Protein AF-A0A839AA54-F1 (afdb_monomer_lite)

Sequence (316 aa):
MRFIVIGLCMLLLQNAAYAQSKFFSTSSRGGAEGAKQNAQITSLQSENDRMNACTAAGMIYAPTHAGANAQGCVANFTFTGNLGVDQQLTVGNGATVNNGLTVNSGGATVNGATTLNNGATVNNGLSVPSGNVDVTNRVTAGQLYVGSGNVGNIPTCTGDNKIQWNGTAWTCVNDALGATAATTETDPQVGTLINGKLCRSNGSQVICDATVPASSAYSNPPACPGSQKLYWNGSAWTCIADQGLTSESDPQVGTLQNGKWCTSNGSSVNCTSSPPSSAPACSNCNTLCACGGTPLDCYNCNCYRCSGGDDDFGDW

Structure (mmCIF, N/CA/C/O backbone):
data_AF-A0A839AA54-F1
#
_entry.id   AF-A0A839AA54-F1
#
loop_
_atom_site.group_PDB
_atom_site.id
_atom_site.type_symbol
_atom_site.label_atom_id
_atom_site.label_alt_id
_atom_site.label_comp_id
_atom_site.label_asym_id
_atom_site.label_entity_id
_atom_site.label_seq_id
_atom_site.pdbx_PDB_ins_code
_atom_site.Cartn_x
_atom_site.Cartn_y
_atom_site.Cartn_z
_atom_site.occupancy
_atom_site.B_iso_or_equiv
_atom_site.auth_seq_id
_atom_site.auth_comp_id
_atom_site.auth_asym_id
_atom_site.auth_atom_id
_atom_site.pdbx_PDB_model_num
ATOM 1 N N . MET A 1 1 ? -11.436 0.481 -67.468 1.00 49.91 1 MET A N 1
ATOM 2 C CA . MET A 1 1 ? -10.971 1.773 -66.903 1.00 49.91 1 MET A CA 1
ATOM 3 C C . MET A 1 1 ? -10.292 1.659 -65.531 1.00 49.91 1 MET A C 1
ATOM 5 O O . MET A 1 1 ? -9.307 2.350 -65.336 1.00 49.91 1 MET A O 1
ATOM 9 N N . ARG A 1 2 ? -10.710 0.773 -64.607 1.00 43.59 2 ARG A N 1
ATOM 10 C CA . ARG A 1 2 ? -10.065 0.627 -63.277 1.00 43.59 2 ARG A CA 1
ATOM 11 C C . ARG A 1 2 ? -8.614 0.100 -63.280 1.00 43.59 2 ARG A C 1
ATOM 13 O O . ARG A 1 2 ? -7.827 0.534 -62.453 1.00 43.59 2 ARG A O 1
ATOM 20 N N . PHE A 1 3 ? -8.226 -0.754 -64.230 1.00 44.38 3 PHE A N 1
ATOM 21 C CA . PHE A 1 3 ? -6.853 -1.290 -64.305 1.00 44.38 3 PHE A CA 1
ATOM 22 C C . PHE A 1 3 ? -5.807 -0.290 -64.830 1.00 44.38 3 PHE A C 1
ATOM 24 O O . PHE A 1 3 ? -4.649 -0.347 -64.432 1.00 44.38 3 PHE A O 1
ATOM 31 N N . ILE A 1 4 ? -6.212 0.670 -65.668 1.00 57.06 4 ILE A N 1
ATOM 32 C CA . ILE A 1 4 ? -5.298 1.675 -66.239 1.00 57.06 4 ILE A CA 1
ATOM 33 C C . ILE A 1 4 ? -4.903 2.716 -65.180 1.00 57.06 4 ILE A C 1
ATOM 35 O O . ILE A 1 4 ? -3.759 3.156 -65.140 1.00 57.06 4 ILE A O 1
ATOM 39 N N . VAL A 1 5 ? -5.819 3.053 -64.266 1.00 58.88 5 VAL A N 1
ATOM 40 C CA . VAL A 1 5 ? -5.563 4.023 -63.189 1.00 58.88 5 VAL A CA 1
ATOM 41 C C . VAL A 1 5 ? -4.578 3.469 -62.151 1.00 58.88 5 VAL A C 1
ATOM 43 O O . VAL A 1 5 ? -3.716 4.206 -61.683 1.00 58.88 5 VAL A O 1
ATOM 46 N N . ILE A 1 6 ? -4.632 2.168 -61.842 1.00 58.69 6 ILE A N 1
ATOM 47 C CA . ILE A 1 6 ? -3.695 1.530 -60.898 1.00 58.69 6 ILE A CA 1
ATOM 48 C C . ILE A 1 6 ? -2.290 1.413 -61.511 1.00 58.69 6 ILE A C 1
ATOM 50 O O . ILE A 1 6 ? -1.307 1.719 -60.839 1.00 58.69 6 ILE A O 1
ATOM 54 N N . GLY A 1 7 ? -2.187 1.055 -62.797 1.00 60.81 7 GLY A N 1
ATOM 55 C CA . GLY A 1 7 ? -0.901 0.981 -63.498 1.00 60.81 7 GLY A CA 1
ATOM 56 C C . GLY A 1 7 ? -0.203 2.340 -63.619 1.00 60.81 7 GLY A C 1
ATOM 57 O O . GLY A 1 7 ? 0.994 2.441 -63.356 1.00 60.81 7 GLY A O 1
ATOM 58 N N . LEU A 1 8 ? -0.952 3.403 -63.933 1.00 59.62 8 LEU A N 1
ATOM 59 C CA . LEU A 1 8 ? -0.404 4.761 -64.016 1.00 59.62 8 LEU A CA 1
ATOM 60 C C . LEU A 1 8 ? -0.010 5.306 -62.631 1.00 59.62 8 LEU A C 1
ATOM 62 O O . LEU A 1 8 ? 0.994 6.002 -62.506 1.00 59.62 8 LEU A O 1
ATOM 66 N N . CYS A 1 9 ? -0.748 4.940 -61.579 1.00 48.69 9 CYS A N 1
ATOM 67 C CA . CYS A 1 9 ? -0.422 5.328 -60.207 1.00 48.69 9 CYS A CA 1
ATOM 68 C C . CYS A 1 9 ? 0.857 4.632 -59.700 1.00 48.69 9 CYS A C 1
ATOM 70 O O . CYS A 1 9 ? 1.716 5.292 -59.117 1.00 48.69 9 CYS A O 1
ATOM 72 N N . MET A 1 10 ? 1.057 3.341 -60.007 1.00 54.47 10 MET A N 1
ATOM 73 C CA . MET A 1 10 ? 2.315 2.644 -59.695 1.00 54.47 10 MET A CA 1
ATOM 74 C C . MET A 1 10 ? 3.511 3.199 -60.487 1.00 54.47 10 MET A C 1
ATOM 76 O O . MET A 1 10 ? 4.597 3.328 -59.923 1.00 54.47 10 MET A O 1
ATOM 80 N N . LEU A 1 11 ? 3.319 3.597 -61.752 1.00 53.09 11 LEU A N 1
ATOM 81 C CA . LEU A 1 11 ? 4.382 4.214 -62.557 1.00 53.09 11 LEU A CA 1
ATOM 82 C C . LEU A 1 11 ? 4.802 5.591 -62.014 1.00 53.09 11 LEU A C 1
ATOM 84 O O . LEU A 1 11 ? 5.982 5.940 -62.032 1.00 53.09 11 LEU A O 1
ATOM 88 N N . LEU A 1 12 ? 3.851 6.384 -61.515 1.00 52.78 12 LEU A N 1
ATOM 89 C CA . LEU A 1 12 ? 4.135 7.706 -60.948 1.00 52.78 12 LEU A CA 1
ATOM 90 C C . LEU A 1 12 ? 4.816 7.611 -59.571 1.00 52.78 12 LEU A C 1
ATOM 92 O O . LEU A 1 12 ? 5.691 8.422 -59.269 1.00 52.78 12 LEU A O 1
ATOM 96 N N . LEU A 1 13 ? 4.495 6.589 -58.772 1.00 51.47 13 LEU A N 1
ATOM 97 C CA . LEU A 1 13 ? 5.125 6.353 -57.466 1.00 51.47 13 LEU A CA 1
ATOM 98 C C . LEU A 1 13 ? 6.564 5.816 -57.585 1.00 51.47 13 LEU A C 1
ATOM 100 O O . LEU A 1 13 ? 7.434 6.226 -56.816 1.00 51.47 13 LEU A O 1
ATOM 104 N N . GLN A 1 14 ? 6.855 4.970 -58.581 1.00 50.50 14 GLN A N 1
ATOM 105 C CA . GLN A 1 14 ? 8.222 4.481 -58.832 1.00 50.50 14 GLN A CA 1
ATOM 106 C C . GLN A 1 14 ? 9.168 5.600 -59.299 1.00 50.50 14 GLN A C 1
ATOM 108 O O . GLN A 1 14 ? 10.332 5.634 -58.900 1.00 50.50 14 GLN A O 1
ATOM 113 N N . ASN A 1 15 ? 8.662 6.560 -60.080 1.00 50.41 15 ASN A N 1
ATOM 114 C CA . ASN A 1 15 ? 9.449 7.709 -60.531 1.00 50.41 15 ASN A CA 1
ATOM 115 C C . ASN A 1 15 ? 9.770 8.697 -59.399 1.00 50.41 15 ASN A C 1
ATOM 117 O O . ASN A 1 15 ? 10.846 9.288 -59.405 1.00 50.41 15 ASN A O 1
ATOM 121 N N . ALA A 1 16 ? 8.896 8.848 -58.399 1.00 49.25 16 ALA A N 1
ATOM 122 C CA . ALA A 1 16 ? 9.177 9.691 -57.236 1.00 49.25 16 ALA A CA 1
ATOM 123 C C . ALA A 1 16 ? 10.270 9.087 -56.330 1.00 49.25 16 ALA A C 1
ATOM 125 O O . ALA A 1 16 ? 11.158 9.812 -55.882 1.00 49.25 16 ALA A O 1
ATOM 126 N N . ALA A 1 17 ? 10.268 7.763 -56.129 1.00 46.78 17 ALA A N 1
ATOM 127 C CA . ALA A 1 17 ? 11.319 7.069 -55.378 1.00 46.78 17 ALA A CA 1
ATOM 128 C C . ALA A 1 17 ? 12.681 7.100 -56.106 1.00 46.78 17 ALA A C 1
ATOM 130 O O . ALA A 1 17 ? 13.719 7.293 -55.475 1.00 46.78 17 ALA A O 1
ATOM 131 N N . TYR A 1 18 ? 12.689 6.990 -57.442 1.00 50.78 18 TYR A N 1
ATOM 132 C CA . TYR A 1 18 ? 13.913 7.084 -58.251 1.00 50.78 18 TYR A CA 1
ATOM 133 C C . TYR A 1 18 ? 14.415 8.532 -58.435 1.00 50.78 18 TYR A C 1
ATOM 135 O O . TYR A 1 18 ? 15.601 8.755 -58.666 1.00 50.78 18 TYR A O 1
ATOM 143 N N . ALA A 1 19 ? 13.539 9.536 -58.315 1.00 46.66 19 ALA A N 1
ATOM 144 C CA . ALA A 1 19 ? 13.919 10.950 -58.375 1.00 46.66 19 ALA A CA 1
ATOM 145 C C . ALA A 1 19 ? 14.555 11.453 -57.067 1.00 46.66 19 ALA A C 1
ATOM 147 O O . ALA A 1 19 ? 15.439 12.309 -57.113 1.00 46.66 19 ALA A O 1
ATOM 148 N N . GLN A 1 20 ? 14.175 10.902 -55.908 1.00 47.91 20 GLN A N 1
ATOM 149 C CA . GLN A 1 20 ? 14.793 11.269 -54.627 1.00 47.91 20 GLN A CA 1
ATOM 150 C C . GLN A 1 20 ? 16.247 10.787 -54.500 1.00 47.91 20 GLN A C 1
ATOM 152 O O . GLN A 1 20 ? 17.050 11.468 -53.865 1.00 47.91 20 GLN A O 1
ATOM 157 N N . SER A 1 21 ? 16.634 9.695 -55.172 1.00 48.81 21 SER A N 1
ATOM 158 C CA . SER A 1 21 ? 18.041 9.259 -55.201 1.00 48.81 21 SER A CA 1
ATOM 159 C C . SER A 1 21 ? 18.940 10.200 -56.015 1.00 48.81 21 SER A C 1
ATOM 161 O O . SER A 1 21 ? 20.131 10.315 -55.731 1.00 48.81 21 SER A O 1
ATOM 163 N N . LYS A 1 22 ? 18.375 10.929 -56.990 1.00 47.94 22 LYS A N 1
ATOM 164 C CA . LYS A 1 22 ? 19.114 11.888 -57.829 1.00 47.94 22 LYS A CA 1
ATOM 165 C C . LYS A 1 22 ? 19.139 13.314 -57.289 1.00 47.94 22 LYS A C 1
ATOM 167 O O . LYS A 1 22 ? 19.975 14.096 -57.725 1.00 47.94 22 LYS A O 1
ATOM 172 N N . PHE A 1 23 ? 18.292 13.674 -56.326 1.00 48.06 23 PHE A N 1
ATOM 173 C CA . PHE A 1 23 ? 18.328 15.026 -55.753 1.00 48.06 23 PHE A CA 1
ATOM 174 C C . PHE A 1 23 ? 19.558 15.269 -54.855 1.00 48.06 23 PHE A C 1
ATOM 176 O O . PHE A 1 23 ? 19.913 16.414 -54.592 1.00 48.06 23 PHE A O 1
ATOM 183 N N . PHE A 1 24 ? 20.257 14.202 -54.447 1.00 50.66 24 PHE A N 1
ATOM 184 C CA . PHE A 1 24 ? 21.543 14.279 -53.746 1.00 50.66 24 PHE A CA 1
ATOM 185 C C . PHE A 1 24 ? 22.767 14.245 -54.666 1.00 50.66 24 PHE A C 1
ATOM 187 O O . PHE A 1 24 ? 23.883 14.400 -54.173 1.00 50.66 24 PHE A O 1
ATOM 194 N N . SER A 1 25 ? 22.613 14.097 -55.989 1.00 52.06 25 SER A N 1
ATOM 195 C CA . SER A 1 25 ? 23.747 14.337 -56.883 1.00 52.06 25 SER A CA 1
ATOM 196 C C . SER A 1 25 ? 23.940 15.846 -56.994 1.00 52.06 25 SER A C 1
ATOM 198 O O . SER A 1 25 ? 23.301 16.510 -57.814 1.00 52.06 25 SER A O 1
ATOM 200 N N . THR A 1 26 ? 24.799 16.407 -56.142 1.00 53.66 26 THR A N 1
ATOM 201 C CA . THR A 1 26 ? 25.331 17.749 -56.366 1.00 53.66 26 THR A CA 1
ATOM 202 C C . THR A 1 26 ? 25.880 17.796 -57.791 1.00 53.66 26 THR A C 1
ATOM 204 O O . THR A 1 26 ? 26.486 16.835 -58.271 1.00 53.66 26 THR A O 1
ATOM 207 N N . SER A 1 27 ? 25.624 18.887 -58.511 1.00 53.81 27 SER A N 1
ATOM 208 C CA . SER A 1 27 ? 26.151 19.098 -59.858 1.00 53.81 27 SER A CA 1
ATOM 209 C C . SER A 1 27 ? 27.673 19.192 -59.787 1.00 53.81 27 SER A C 1
ATOM 211 O O . SER A 1 27 ? 28.246 20.278 -59.679 1.00 53.81 27 SER A O 1
ATOM 213 N N . SER A 1 28 ? 28.341 18.043 -59.792 1.00 49.75 28 SER A N 1
ATOM 214 C CA . SER A 1 28 ? 29.781 17.997 -59.856 1.00 49.75 28 SER A CA 1
ATOM 215 C C . SER A 1 28 ? 30.204 18.423 -61.252 1.00 49.75 28 SER A C 1
ATOM 217 O O . SER A 1 28 ? 29.887 17.777 -62.252 1.00 49.75 28 SER A O 1
ATOM 219 N N . ARG A 1 29 ? 30.961 19.515 -61.317 1.00 55.25 29 ARG A N 1
ATOM 220 C CA . ARG A 1 29 ? 31.781 19.861 -62.475 1.00 55.25 29 ARG A CA 1
ATOM 221 C C . ARG A 1 29 ? 32.897 18.818 -62.629 1.00 55.25 29 ARG A C 1
ATOM 223 O O . ARG A 1 29 ? 34.027 19.099 -62.260 1.00 55.25 29 ARG A O 1
ATOM 230 N N . GLY A 1 30 ? 32.554 17.620 -63.109 1.00 57.06 30 GLY A N 1
ATOM 231 C CA . GLY A 1 30 ? 33.395 16.650 -63.831 1.00 57.06 30 GLY A CA 1
ATOM 232 C C . GLY A 1 30 ? 34.844 16.399 -63.382 1.00 57.06 30 GLY A C 1
ATOM 233 O O . GLY A 1 30 ? 35.649 16.002 -64.216 1.00 57.06 30 GLY A O 1
ATOM 234 N N . GLY A 1 31 ? 35.201 16.646 -62.122 1.00 68.31 31 GLY A N 1
ATOM 235 C CA . GLY A 1 31 ? 36.564 16.512 -61.598 1.00 68.31 31 GLY A CA 1
ATOM 236 C C . GLY A 1 31 ? 36.695 15.389 -60.571 1.00 68.31 31 GLY A C 1
ATOM 237 O O . GLY A 1 31 ? 35.694 14.869 -60.072 1.00 68.31 31 GLY A O 1
ATOM 238 N N . ALA A 1 32 ? 37.934 15.040 -60.209 1.00 69.69 32 ALA A N 1
ATOM 239 C CA . ALA A 1 32 ? 38.237 14.043 -59.176 1.00 69.69 32 ALA A CA 1
ATOM 240 C C . ALA A 1 32 ? 37.525 14.341 -57.839 1.00 69.69 32 ALA A C 1
ATOM 242 O O . ALA A 1 32 ? 37.062 13.429 -57.156 1.00 69.69 32 ALA A O 1
ATOM 243 N N . GLU A 1 33 ? 37.354 15.618 -57.500 1.00 71.62 33 GLU A N 1
ATOM 244 C CA . GLU A 1 33 ? 36.602 16.094 -56.332 1.00 71.62 33 GLU A CA 1
ATOM 245 C C . GLU A 1 33 ? 35.113 15.717 -56.378 1.00 71.62 33 GLU A C 1
ATOM 247 O O . GLU A 1 33 ? 34.523 15.406 -55.348 1.00 71.62 33 GLU A O 1
ATOM 252 N N . GLY A 1 34 ? 34.522 15.656 -57.570 1.00 73.69 34 GLY A N 1
ATOM 253 C CA . GLY A 1 34 ? 33.162 15.176 -57.790 1.00 73.69 34 GLY A CA 1
ATOM 254 C C . GLY A 1 34 ? 32.944 13.714 -57.479 1.00 73.69 34 GLY A C 1
ATOM 255 O O . GLY A 1 34 ? 31.994 13.342 -56.794 1.00 73.69 34 GLY A O 1
ATOM 256 N N . ALA A 1 35 ? 33.855 12.885 -57.983 1.00 75.94 35 ALA A N 1
ATOM 257 C CA . ALA A 1 35 ? 33.845 11.454 -57.728 1.00 75.94 35 ALA A CA 1
ATOM 258 C C . ALA A 1 35 ? 34.036 11.164 -56.231 1.00 75.94 35 ALA A C 1
ATOM 260 O O . ALA A 1 35 ? 33.330 10.321 -55.680 1.00 75.94 35 ALA A O 1
ATOM 261 N N . LYS A 1 36 ? 34.923 11.912 -55.556 1.00 81.81 36 LYS A N 1
ATOM 262 C CA . LYS A 1 36 ? 35.113 11.823 -54.098 1.00 81.81 36 LYS A CA 1
ATOM 263 C C . LYS A 1 36 ? 33.841 12.194 -53.331 1.00 81.81 36 LYS A C 1
ATOM 265 O O . LYS A 1 36 ? 33.441 11.448 -52.443 1.00 81.81 36 LYS A O 1
ATOM 270 N N . GLN A 1 37 ? 33.182 13.297 -53.695 1.00 84.31 37 GLN A N 1
ATOM 271 C CA . GLN A 1 37 ? 31.923 13.711 -53.063 1.00 84.31 37 GLN A CA 1
ATOM 272 C C . GLN A 1 37 ? 30.816 12.671 -53.260 1.00 84.31 37 GLN A C 1
ATOM 274 O O . GLN A 1 37 ? 30.148 12.286 -52.303 1.00 84.31 37 GLN A O 1
ATOM 279 N N . ASN A 1 38 ? 30.648 12.161 -54.480 1.00 82.69 38 ASN A N 1
ATOM 280 C CA . ASN A 1 38 ? 29.610 11.176 -54.767 1.00 82.69 38 ASN A CA 1
ATOM 281 C C . ASN A 1 38 ? 29.868 9.833 -54.055 1.00 82.69 38 ASN A C 1
ATOM 283 O O . ASN A 1 38 ? 28.931 9.192 -53.576 1.00 82.69 38 ASN A O 1
ATOM 287 N N . ALA A 1 39 ? 31.136 9.429 -53.920 1.00 84.62 39 ALA A N 1
ATOM 288 C CA . ALA A 1 39 ? 31.525 8.253 -53.141 1.00 84.62 39 ALA A CA 1
ATOM 289 C C . ALA A 1 39 ? 31.201 8.419 -51.645 1.00 84.62 39 ALA A C 1
ATOM 291 O O . ALA A 1 39 ? 30.666 7.498 -51.029 1.00 84.62 39 ALA A O 1
ATOM 292 N N . GLN A 1 40 ? 31.453 9.603 -51.072 1.00 90.19 40 GLN A N 1
ATOM 293 C CA . GLN A 1 40 ? 31.096 9.906 -49.681 1.00 90.19 40 GLN A CA 1
ATOM 294 C C . GLN A 1 40 ? 29.580 9.860 -49.452 1.00 90.19 40 GLN A C 1
ATOM 296 O O . GLN A 1 40 ? 29.130 9.243 -48.489 1.00 90.19 40 GLN A O 1
ATOM 301 N N . ILE A 1 41 ? 28.789 10.450 -50.352 1.00 89.50 41 ILE A N 1
ATOM 302 C CA . ILE A 1 41 ? 27.319 10.434 -50.265 1.00 89.50 41 ILE A CA 1
ATOM 303 C C . ILE A 1 41 ? 26.788 8.999 -50.323 1.00 89.50 41 ILE A C 1
ATOM 305 O O . ILE A 1 41 ? 25.966 8.616 -49.495 1.00 89.50 41 ILE A O 1
ATOM 309 N N . THR A 1 42 ? 27.304 8.191 -51.252 1.00 90.94 42 THR A N 1
ATOM 310 C CA . THR A 1 42 ? 26.904 6.782 -51.390 1.00 90.94 42 THR A CA 1
ATOM 311 C C . THR A 1 42 ? 27.224 5.990 -50.117 1.00 90.94 42 THR A C 1
ATOM 313 O O . THR A 1 42 ? 26.403 5.200 -49.654 1.00 90.94 42 THR A O 1
ATOM 316 N N . SER A 1 43 ? 28.386 6.241 -49.504 1.00 91.38 43 SER A N 1
ATOM 317 C CA . SER A 1 43 ? 28.764 5.614 -48.234 1.00 91.38 43 SER A CA 1
ATOM 318 C C . SER A 1 43 ? 27.789 5.979 -47.113 1.00 91.38 43 SER A C 1
ATOM 320 O O . SER A 1 43 ? 27.307 5.090 -46.416 1.00 91.38 43 SER A O 1
ATOM 322 N N . LEU A 1 44 ? 27.452 7.263 -46.964 1.00 91.38 44 LEU A N 1
ATOM 323 C CA . LEU A 1 44 ? 26.526 7.734 -45.928 1.00 91.38 44 LEU A CA 1
ATOM 324 C C . LEU A 1 44 ? 25.109 7.182 -46.118 1.00 91.38 44 LEU A C 1
ATOM 326 O O . LEU A 1 44 ? 24.457 6.818 -45.143 1.00 91.38 44 LEU A O 1
ATOM 330 N N . GLN A 1 45 ? 24.643 7.080 -47.364 1.00 93.44 45 GLN A N 1
ATOM 331 C CA . GLN A 1 45 ? 23.352 6.461 -47.674 1.00 93.44 45 GLN A CA 1
ATOM 332 C C . GLN A 1 45 ? 23.340 4.986 -47.267 1.00 93.44 45 GLN A C 1
ATOM 334 O O . GLN A 1 45 ? 22.427 4.557 -46.567 1.00 93.44 45 GLN A O 1
ATOM 339 N N . SER A 1 46 ? 24.396 4.239 -47.605 1.00 89.75 46 SER A N 1
ATOM 340 C CA . SER A 1 46 ? 24.503 2.831 -47.211 1.00 89.75 46 SER A CA 1
ATOM 341 C C . SER A 1 46 ? 24.577 2.636 -45.689 1.00 89.75 46 SER A C 1
ATOM 343 O O . SER A 1 46 ? 24.006 1.683 -45.161 1.00 89.75 46 SER A O 1
ATOM 345 N N . GLU A 1 47 ? 25.225 3.554 -44.966 1.00 91.44 47 GLU A N 1
ATOM 346 C CA . GLU A 1 47 ? 25.279 3.557 -43.499 1.00 91.44 47 GLU A CA 1
ATOM 347 C C . GLU A 1 47 ? 23.877 3.770 -42.903 1.00 91.44 47 GLU A C 1
ATOM 349 O O . GLU A 1 47 ? 23.448 3.041 -42.007 1.00 91.44 47 GLU A O 1
ATOM 354 N N . ASN A 1 48 ? 23.127 4.728 -43.452 1.00 92.38 48 ASN A N 1
ATOM 355 C CA . ASN A 1 48 ? 21.764 5.027 -43.026 1.00 92.38 48 ASN A CA 1
ATOM 356 C C . ASN A 1 48 ? 20.802 3.860 -43.306 1.00 92.38 48 ASN A C 1
ATOM 358 O O . ASN A 1 48 ? 19.952 3.540 -42.477 1.00 92.38 48 ASN A O 1
ATOM 362 N N . ASP A 1 49 ? 20.964 3.176 -44.438 1.00 93.44 49 ASP A N 1
ATOM 363 C CA . ASP A 1 49 ? 20.174 1.985 -44.761 1.00 93.44 49 ASP A CA 1
ATOM 364 C C . ASP A 1 49 ? 20.442 0.844 -43.769 1.00 93.44 49 ASP A C 1
ATOM 366 O O . ASP A 1 49 ? 19.509 0.163 -43.336 1.00 93.44 49 ASP A O 1
ATOM 370 N N . ARG A 1 50 ? 21.698 0.672 -43.332 1.00 92.94 50 ARG A N 1
ATOM 371 C CA . ARG A 1 50 ? 22.054 -0.298 -42.282 1.00 92.94 50 ARG A CA 1
ATOM 372 C C . ARG A 1 50 ? 21.451 0.074 -40.931 1.00 92.94 50 ARG A C 1
ATOM 374 O O . ARG A 1 50 ? 20.917 -0.805 -40.256 1.00 92.94 50 ARG A O 1
ATOM 381 N N . MET A 1 51 ? 21.477 1.354 -40.559 1.00 94.88 51 MET A N 1
ATOM 382 C CA . MET A 1 51 ? 20.805 1.843 -39.350 1.00 94.88 51 MET A CA 1
ATOM 383 C C . MET A 1 51 ? 19.308 1.522 -39.373 1.00 94.88 51 MET A C 1
ATOM 385 O O . MET A 1 51 ? 18.793 0.914 -38.433 1.00 94.88 51 MET A O 1
ATOM 389 N N . ASN A 1 52 ? 18.631 1.856 -40.473 1.00 95.12 52 ASN A N 1
ATOM 390 C CA . ASN A 1 52 ? 17.203 1.594 -40.647 1.00 95.12 52 ASN A CA 1
ATOM 391 C C . ASN A 1 52 ? 16.888 0.094 -40.600 1.00 95.12 52 ASN A C 1
ATOM 393 O O . ASN A 1 52 ? 15.884 -0.302 -40.007 1.00 95.12 52 ASN A O 1
ATOM 397 N N . ALA A 1 53 ? 17.757 -0.747 -41.169 1.00 94.00 53 ALA A N 1
ATOM 398 C CA . ALA A 1 53 ? 17.614 -2.198 -41.106 1.00 94.00 53 ALA A CA 1
ATOM 399 C C . ALA A 1 53 ? 17.717 -2.733 -39.667 1.00 94.00 53 ALA A C 1
ATOM 401 O O . ALA A 1 53 ? 16.910 -3.580 -39.280 1.00 94.00 53 ALA A O 1
ATOM 402 N N . CYS A 1 54 ? 18.650 -2.222 -38.851 1.00 94.94 54 CYS A N 1
ATOM 403 C CA . CYS A 1 54 ? 18.726 -2.599 -37.437 1.00 94.94 54 CYS A CA 1
ATOM 404 C C . CYS A 1 54 ? 17.463 -2.172 -36.678 1.00 94.94 54 CYS A C 1
ATOM 406 O O . CYS A 1 54 ? 16.885 -2.986 -35.960 1.00 94.94 54 CYS A O 1
ATOM 408 N N . THR A 1 55 ? 16.991 -0.937 -36.873 1.00 94.00 55 THR A N 1
ATOM 409 C CA . THR A 1 55 ? 15.770 -0.439 -36.220 1.00 94.00 55 THR A CA 1
ATOM 410 C C . THR A 1 55 ? 14.537 -1.250 -36.619 1.00 94.00 55 THR A C 1
ATOM 412 O O . THR A 1 55 ? 13.744 -1.612 -35.752 1.00 94.00 55 THR A O 1
ATOM 415 N N . ALA A 1 56 ? 14.396 -1.604 -37.900 1.00 94.44 56 ALA A N 1
ATOM 416 C CA . ALA A 1 56 ? 13.303 -2.449 -38.384 1.00 94.44 56 ALA A CA 1
ATOM 417 C C . ALA A 1 56 ? 13.323 -3.861 -37.768 1.00 94.44 56 ALA A C 1
ATOM 419 O O . ALA A 1 56 ? 12.271 -4.473 -37.595 1.00 94.44 56 ALA A O 1
ATOM 420 N N . ALA A 1 57 ? 14.506 -4.359 -37.399 1.00 92.56 57 ALA A N 1
ATOM 421 C CA . ALA A 1 57 ? 14.683 -5.619 -36.681 1.00 92.56 57 ALA A CA 1
ATOM 422 C C . ALA A 1 57 ? 14.546 -5.488 -35.147 1.00 92.56 57 ALA A C 1
ATOM 424 O O . ALA A 1 57 ? 14.716 -6.480 -34.441 1.00 92.56 57 ALA A O 1
ATOM 425 N N . GLY A 1 58 ? 14.269 -4.290 -34.614 1.00 90.94 58 GLY A N 1
ATOM 426 C CA . GLY A 1 58 ? 14.215 -4.034 -33.169 1.00 90.94 58 GLY A CA 1
ATOM 427 C C . GLY A 1 58 ? 15.586 -4.053 -32.483 1.00 90.94 58 GLY A C 1
ATOM 428 O O . GLY A 1 58 ? 15.674 -4.293 -31.282 1.00 90.94 58 GLY A O 1
ATOM 429 N N . MET A 1 59 ? 16.658 -3.832 -33.244 1.00 93.69 59 MET A N 1
ATOM 430 C CA . MET A 1 59 ? 18.048 -3.859 -32.791 1.00 93.69 59 MET A CA 1
ATOM 431 C C . MET A 1 59 ? 18.672 -2.458 -32.800 1.00 93.69 59 MET A C 1
ATOM 433 O O . MET A 1 59 ? 18.176 -1.530 -33.442 1.00 93.69 59 MET A O 1
ATOM 437 N N . ILE A 1 60 ? 19.815 -2.316 -32.131 1.00 94.00 60 ILE A N 1
ATOM 438 C CA . ILE A 1 60 ? 20.592 -1.071 -32.087 1.00 94.00 60 ILE A CA 1
ATOM 439 C C . ILE A 1 60 ? 21.748 -1.173 -33.089 1.00 94.00 60 ILE A C 1
ATOM 441 O O . ILE A 1 60 ? 22.452 -2.183 -33.118 1.00 94.00 60 ILE A O 1
ATOM 445 N N . TYR A 1 61 ? 21.965 -0.140 -33.908 1.00 95.25 61 TYR A N 1
ATOM 446 C CA . TYR A 1 61 ? 23.136 -0.070 -34.788 1.00 95.25 61 TYR A CA 1
ATOM 447 C C . TYR A 1 61 ? 24.381 0.314 -33.981 1.00 95.25 61 TYR A C 1
ATOM 449 O O . TYR A 1 61 ? 24.468 1.420 -33.449 1.00 95.25 61 TYR A O 1
ATOM 457 N N . ALA A 1 62 ? 25.331 -0.611 -33.869 1.00 93.81 62 ALA A N 1
ATOM 458 C CA . ALA A 1 62 ? 26.577 -0.439 -33.129 1.00 93.81 62 ALA A CA 1
ATOM 459 C C . ALA A 1 62 ? 27.694 -1.255 -33.811 1.00 93.81 62 ALA A C 1
ATOM 461 O O . ALA A 1 62 ? 28.106 -2.295 -33.296 1.00 93.81 62 ALA A O 1
ATOM 462 N N . PRO A 1 63 ? 28.189 -0.816 -34.985 1.00 91.75 63 PRO A N 1
ATOM 463 C CA . PRO A 1 63 ? 29.026 -1.637 -35.867 1.00 91.75 63 PRO A CA 1
ATOM 464 C C . PRO A 1 63 ? 30.399 -1.992 -35.281 1.00 91.75 63 PRO A C 1
ATOM 466 O O . PRO A 1 63 ? 31.028 -2.945 -35.729 1.00 91.75 63 PRO A O 1
ATOM 469 N N . THR A 1 64 ? 30.867 -1.241 -34.284 1.00 92.44 64 THR A N 1
ATOM 470 C CA . THR A 1 64 ? 32.138 -1.477 -33.585 1.00 92.44 64 THR A CA 1
ATOM 471 C C . THR A 1 64 ? 31.975 -2.288 -32.300 1.00 92.44 64 THR A C 1
ATOM 473 O O . THR A 1 64 ? 32.965 -2.594 -31.635 1.00 92.44 64 THR A O 1
ATOM 476 N N . HIS A 1 65 ? 30.742 -2.631 -31.919 1.00 91.44 65 HIS A N 1
ATOM 477 C CA . HIS A 1 65 ? 30.483 -3.382 -30.701 1.00 91.44 65 HIS A CA 1
ATOM 478 C C . HIS A 1 65 ? 30.845 -4.859 -30.889 1.00 91.44 65 HIS A C 1
ATOM 480 O O . HIS A 1 65 ? 30.488 -5.473 -31.891 1.00 91.44 65 HIS A O 1
ATOM 486 N N . ALA A 1 66 ? 31.501 -5.461 -29.894 1.00 90.56 66 ALA A N 1
ATOM 487 C CA . ALA A 1 66 ? 31.988 -6.843 -29.977 1.00 90.56 66 ALA A CA 1
ATOM 488 C C . ALA A 1 66 ? 30.874 -7.881 -30.226 1.00 90.56 66 ALA A C 1
ATOM 490 O O . ALA A 1 66 ? 31.125 -8.939 -30.791 1.00 90.56 66 ALA A O 1
ATOM 491 N N . GLY A 1 67 ? 29.642 -7.576 -29.809 1.00 89.75 67 GLY A N 1
ATOM 492 C CA . GLY A 1 67 ? 28.460 -8.416 -30.033 1.00 89.75 67 GLY A CA 1
ATOM 493 C C . GLY A 1 67 ? 27.672 -8.112 -31.313 1.00 89.75 67 GLY A C 1
ATOM 494 O O . GLY A 1 67 ? 26.544 -8.585 -31.435 1.00 89.75 67 GLY A O 1
ATOM 495 N N . ALA A 1 68 ? 28.187 -7.272 -32.215 1.00 93.19 68 ALA A N 1
ATOM 496 C CA . ALA A 1 68 ? 27.477 -6.906 -33.435 1.00 93.19 68 ALA A CA 1
ATOM 497 C C . ALA A 1 68 ? 27.471 -8.057 -34.455 1.00 93.19 68 ALA A C 1
ATOM 499 O O . ALA A 1 68 ? 28.471 -8.750 -34.642 1.00 93.19 68 ALA A O 1
ATOM 500 N N . ASN A 1 69 ? 26.339 -8.261 -35.130 1.00 92.81 69 ASN A N 1
ATOM 501 C CA . ASN A 1 69 ? 26.244 -9.219 -36.234 1.00 92.81 69 ASN A CA 1
ATOM 502 C C . ASN A 1 69 ? 26.963 -8.705 -37.502 1.00 92.81 69 ASN A C 1
ATOM 504 O O . ASN A 1 69 ? 27.532 -7.614 -37.518 1.00 92.81 69 ASN A O 1
ATOM 508 N N . ALA A 1 70 ? 26.893 -9.465 -38.601 1.00 91.00 70 ALA A N 1
ATOM 509 C CA . ALA A 1 70 ? 27.514 -9.089 -39.877 1.00 91.00 70 ALA A CA 1
ATOM 510 C C . ALA A 1 70 ? 27.027 -7.729 -40.428 1.00 91.00 70 ALA A C 1
ATOM 512 O O . ALA A 1 70 ? 27.742 -7.060 -41.172 1.00 91.00 70 ALA A O 1
ATOM 513 N N . GLN A 1 71 ? 25.825 -7.299 -40.045 1.00 89.06 71 GLN A N 1
ATOM 514 C CA . GLN A 1 71 ? 25.215 -6.029 -40.423 1.00 89.06 71 GLN A CA 1
ATOM 515 C C . GLN A 1 71 ? 25.575 -4.884 -39.463 1.00 89.06 71 GLN A C 1
ATOM 517 O O . GLN A 1 71 ? 25.307 -3.726 -39.787 1.00 89.06 71 GLN A O 1
ATOM 522 N N . GLY A 1 72 ? 26.261 -5.153 -38.349 1.00 92.38 72 GLY A N 1
ATOM 523 C CA . GLY A 1 72 ? 26.628 -4.152 -37.344 1.00 92.38 72 GLY A CA 1
ATOM 524 C C . GLY A 1 72 ? 25.538 -3.887 -36.297 1.00 92.38 72 GLY A C 1
ATOM 525 O O . GLY A 1 72 ? 25.605 -2.884 -35.592 1.00 92.38 72 GLY A O 1
ATOM 526 N N . CYS A 1 73 ? 24.524 -4.748 -36.199 1.00 95.44 73 CYS A N 1
ATOM 527 C CA . CYS A 1 73 ? 23.424 -4.596 -35.250 1.00 95.44 73 CYS A CA 1
ATOM 528 C C . CYS A 1 73 ? 23.675 -5.416 -33.972 1.00 95.44 73 CYS A C 1
ATOM 530 O O . CYS A 1 73 ? 24.148 -6.553 -34.052 1.00 95.44 73 CYS A O 1
ATOM 532 N N . VAL A 1 74 ? 23.262 -4.898 -32.811 1.00 95.25 74 VAL A N 1
ATOM 533 C CA . VAL A 1 74 ? 23.247 -5.620 -31.525 1.00 95.25 74 VAL A CA 1
ATOM 534 C C . VAL A 1 74 ? 21.820 -5.783 -30.999 1.00 95.25 74 VAL A C 1
ATOM 536 O O . VAL A 1 74 ? 21.013 -4.858 -31.073 1.00 95.25 74 VAL A O 1
ATOM 539 N N . ALA A 1 75 ? 21.503 -6.974 -30.486 1.00 92.44 75 ALA A N 1
ATOM 540 C CA . ALA A 1 75 ? 20.179 -7.279 -29.933 1.00 92.44 75 ALA A CA 1
ATOM 541 C C . ALA A 1 75 ? 20.035 -6.812 -28.479 1.00 92.44 75 ALA A C 1
ATOM 543 O O . ALA A 1 75 ? 18.968 -6.376 -28.069 1.00 92.44 75 ALA A O 1
ATOM 544 N N . ASN A 1 76 ? 21.129 -6.883 -27.716 1.00 88.31 76 ASN A N 1
ATOM 545 C CA . ASN A 1 76 ? 21.184 -6.477 -26.321 1.00 88.31 76 ASN A CA 1
ATOM 546 C C . ASN A 1 76 ? 22.326 -5.482 -26.143 1.00 88.31 76 ASN A C 1
ATOM 548 O O . ASN A 1 76 ? 23.407 -5.659 -26.711 1.00 88.31 76 ASN A O 1
ATOM 552 N N . PHE A 1 77 ? 22.090 -4.468 -25.321 1.00 85.25 77 PHE A N 1
ATOM 553 C CA . PHE A 1 77 ? 23.098 -3.497 -24.936 1.00 85.25 77 PHE A CA 1
ATOM 554 C C . PHE A 1 77 ? 23.234 -3.508 -23.415 1.00 85.25 77 PHE A C 1
ATOM 556 O O . PHE A 1 77 ? 22.248 -3.333 -22.701 1.00 85.25 77 PHE A O 1
ATOM 563 N N . THR A 1 78 ? 24.452 -3.729 -22.926 1.00 86.62 78 THR A N 1
ATOM 564 C CA . THR A 1 78 ? 24.740 -3.815 -21.492 1.00 86.62 78 THR A CA 1
ATOM 565 C C . THR A 1 78 ? 25.583 -2.621 -21.080 1.00 86.62 78 THR A C 1
ATOM 567 O O . THR A 1 78 ? 26.694 -2.443 -21.572 1.00 86.62 78 THR A O 1
ATOM 570 N N . PHE A 1 79 ? 25.082 -1.830 -20.135 1.00 87.06 79 PHE A N 1
ATOM 571 C CA . PHE A 1 79 ? 25.870 -0.807 -19.457 1.00 87.06 79 PHE A CA 1
ATOM 572 C C . PHE A 1 79 ? 26.516 -1.427 -18.215 1.00 87.06 79 PHE A C 1
ATOM 574 O O . PHE A 1 79 ? 25.824 -1.972 -17.361 1.00 87.06 79 PHE A O 1
ATOM 581 N N . THR A 1 80 ? 27.841 -1.355 -18.108 1.00 88.00 80 THR A N 1
ATOM 582 C CA . THR A 1 80 ? 28.588 -1.806 -16.917 1.00 88.00 80 THR A CA 1
ATOM 583 C C . THR A 1 80 ? 28.761 -0.704 -15.868 1.00 88.00 80 THR A C 1
ATOM 585 O O . THR A 1 80 ? 29.264 -0.966 -14.780 1.00 88.00 80 THR A O 1
ATOM 588 N N . GLY A 1 81 ? 28.345 0.524 -16.193 1.00 89.12 81 GLY A N 1
ATOM 589 C CA . GLY A 1 81 ? 28.370 1.687 -15.311 1.00 89.12 81 GLY A CA 1
ATOM 590 C C . GLY A 1 81 ? 26.991 2.328 -15.160 1.00 89.12 81 GLY A C 1
ATOM 591 O O . GLY A 1 81 ? 25.962 1.667 -15.275 1.00 89.12 81 GLY A O 1
ATOM 592 N N . ASN A 1 82 ? 26.977 3.638 -14.920 1.00 90.50 82 ASN A N 1
ATOM 593 C CA . ASN A 1 82 ? 25.742 4.388 -14.716 1.00 90.50 82 ASN A CA 1
ATOM 594 C C . ASN A 1 82 ? 25.062 4.704 -16.055 1.00 90.50 82 ASN A C 1
ATOM 596 O O . ASN A 1 82 ? 25.713 5.167 -16.992 1.00 90.50 82 ASN A O 1
ATOM 600 N N . LEU A 1 83 ? 23.744 4.523 -16.113 1.00 91.62 83 LEU A N 1
ATOM 601 C CA . LEU A 1 83 ? 22.897 5.046 -17.182 1.00 91.62 83 LEU A CA 1
ATOM 602 C C . LEU A 1 83 ? 22.224 6.333 -16.688 1.00 91.62 83 LEU A C 1
ATOM 604 O O . LEU A 1 83 ? 21.399 6.287 -15.779 1.00 91.62 83 LEU A O 1
ATOM 608 N N . GLY A 1 84 ? 22.591 7.474 -17.273 1.00 91.62 84 GLY A N 1
ATOM 609 C CA . GLY A 1 84 ? 21.902 8.749 -17.065 1.00 91.62 84 GLY A CA 1
ATOM 610 C C . GLY A 1 84 ? 20.825 8.951 -18.128 1.00 91.62 84 GLY A C 1
ATOM 611 O O . GLY A 1 84 ? 21.088 8.749 -19.311 1.00 91.62 84 GLY A O 1
ATOM 612 N N . VAL A 1 85 ? 19.619 9.335 -17.711 1.00 92.19 85 VAL A N 1
ATOM 613 C CA . VAL A 1 85 ? 18.511 9.672 -18.613 1.00 92.19 85 VAL A CA 1
ATOM 614 C C . VAL A 1 85 ? 17.938 11.009 -18.162 1.00 92.19 85 VAL A C 1
ATOM 616 O O . VAL A 1 85 ? 17.416 11.099 -17.056 1.00 92.19 85 VAL A O 1
ATOM 619 N N . ASP A 1 86 ? 18.039 12.036 -19.006 1.00 91.88 86 ASP A N 1
ATOM 620 C CA . ASP A 1 86 ? 17.670 13.409 -18.625 1.00 91.88 86 ASP A CA 1
ATOM 621 C C . ASP A 1 86 ? 16.154 13.624 -18.529 1.00 91.88 86 ASP A C 1
ATOM 623 O O . ASP A 1 86 ? 15.694 14.490 -17.795 1.00 91.88 86 ASP A O 1
ATOM 627 N N . GLN A 1 87 ? 15.379 12.833 -19.276 1.00 91.69 87 GLN A N 1
ATOM 628 C CA . GLN A 1 87 ? 13.934 13.013 -19.412 1.00 91.69 87 GLN A CA 1
ATOM 629 C C . GLN A 1 87 ? 13.165 11.800 -18.884 1.00 91.69 87 GLN A C 1
ATOM 631 O O . GLN A 1 87 ? 12.668 11.806 -17.761 1.00 91.69 87 GLN A O 1
ATOM 636 N N . GLN A 1 88 ? 13.037 10.751 -19.700 1.00 91.25 88 GLN A N 1
ATOM 637 C CA . GLN A 1 88 ? 12.192 9.604 -19.391 1.00 91.25 88 GLN A CA 1
ATOM 638 C C . GLN A 1 88 ? 12.805 8.316 -19.932 1.00 91.25 88 GLN A C 1
ATOM 640 O O . GLN A 1 88 ? 13.255 8.261 -21.075 1.00 91.25 88 GLN A O 1
ATOM 645 N N . LEU A 1 89 ? 12.764 7.265 -19.114 1.00 91.69 89 LEU A N 1
ATOM 646 C CA . LEU A 1 89 ? 13.017 5.893 -19.532 1.00 91.69 89 LEU A CA 1
ATOM 647 C C . LEU A 1 89 ? 11.699 5.115 -19.487 1.00 91.69 89 LEU A C 1
ATOM 649 O O . LEU A 1 89 ? 11.108 4.952 -18.421 1.00 91.69 89 LEU A O 1
ATOM 653 N N . THR A 1 90 ? 11.251 4.618 -20.636 1.00 90.94 90 THR A N 1
ATOM 654 C CA . THR A 1 90 ? 10.076 3.744 -20.740 1.00 90.94 90 THR A CA 1
ATOM 655 C C . THR A 1 90 ? 10.538 2.319 -21.018 1.00 90.94 90 THR A C 1
ATOM 657 O O . THR A 1 90 ? 11.209 2.070 -22.016 1.00 90.94 90 THR A O 1
ATOM 660 N N . VAL A 1 91 ? 10.163 1.374 -20.154 1.00 91.50 91 VAL A N 1
ATOM 661 C CA . VAL A 1 91 ? 10.491 -0.052 -20.307 1.00 91.50 91 VAL A CA 1
ATOM 662 C C . VAL A 1 91 ? 9.200 -0.831 -20.549 1.00 91.50 91 VAL A C 1
ATOM 664 O O . VAL A 1 91 ? 8.346 -0.895 -19.672 1.00 91.50 91 VAL A O 1
ATOM 667 N N . GLY A 1 92 ? 9.041 -1.405 -21.746 1.00 87.38 92 GLY A N 1
ATOM 668 C CA . GLY A 1 92 ? 7.763 -1.982 -22.188 1.00 87.38 92 GLY A CA 1
ATOM 669 C C . GLY A 1 92 ? 7.365 -3.302 -21.515 1.00 87.38 92 GLY A C 1
ATOM 670 O O . GLY A 1 92 ? 6.189 -3.506 -21.248 1.00 87.38 92 GLY A O 1
ATOM 671 N N . ASN A 1 93 ? 8.332 -4.173 -21.203 1.00 89.12 93 ASN A N 1
ATOM 672 C CA . ASN A 1 93 ? 8.080 -5.532 -20.690 1.00 89.12 93 ASN A CA 1
ATOM 673 C C . ASN A 1 93 ? 8.591 -5.744 -19.251 1.00 89.12 93 ASN A C 1
ATOM 675 O O . ASN A 1 93 ? 8.937 -6.858 -18.863 1.00 89.12 93 ASN A O 1
ATOM 679 N N . GLY A 1 94 ? 8.634 -4.670 -18.458 1.00 84.81 94 GLY A N 1
ATOM 680 C CA . GLY A 1 94 ? 9.099 -4.698 -17.071 1.00 84.81 94 GLY A CA 1
ATOM 681 C C . GLY A 1 94 ? 10.618 -4.563 -16.920 1.00 84.81 94 GLY A C 1
ATOM 682 O O . GLY A 1 94 ? 11.388 -4.784 -17.851 1.00 84.81 94 GLY A O 1
ATOM 683 N N . ALA A 1 95 ? 11.047 -4.169 -15.723 1.00 91.38 95 ALA A N 1
ATOM 684 C CA . ALA A 1 95 ? 12.448 -4.013 -15.347 1.00 91.38 95 ALA A CA 1
ATOM 685 C C . ALA A 1 95 ? 12.736 -4.853 -14.097 1.00 91.38 95 ALA A C 1
ATOM 687 O O . ALA A 1 95 ? 11.938 -4.864 -13.161 1.00 91.38 95 ALA A O 1
ATOM 688 N N . THR A 1 96 ? 13.878 -5.542 -14.070 1.00 92.12 96 THR A N 1
ATOM 689 C CA . THR A 1 96 ? 14.363 -6.242 -12.870 1.00 92.12 96 THR A CA 1
ATOM 690 C C . THR A 1 96 ? 15.430 -5.389 -12.194 1.00 92.12 96 THR A C 1
ATOM 692 O O . THR A 1 96 ? 16.393 -4.981 -12.841 1.00 92.12 96 THR A O 1
ATOM 695 N N . VAL A 1 97 ? 15.274 -5.128 -10.895 1.00 91.81 97 VAL A N 1
ATOM 696 C CA . VAL A 1 97 ? 16.219 -4.343 -10.088 1.00 91.81 97 VAL A CA 1
ATOM 697 C C . VAL A 1 97 ? 16.707 -5.216 -8.930 1.00 91.81 97 VAL A C 1
ATOM 699 O O . VAL A 1 97 ? 15.943 -5.503 -8.017 1.00 91.81 97 VAL A O 1
ATOM 702 N N . ASN A 1 98 ? 17.970 -5.655 -8.967 1.00 89.62 98 ASN A N 1
ATOM 703 C CA . ASN A 1 98 ? 18.483 -6.683 -8.043 1.00 89.62 98 ASN A CA 1
ATOM 704 C C . ASN A 1 98 ? 18.925 -6.174 -6.663 1.00 89.62 98 ASN A C 1
ATOM 706 O O . ASN A 1 98 ? 18.997 -6.969 -5.734 1.00 89.62 98 ASN A O 1
ATOM 710 N N . ASN A 1 99 ? 19.218 -4.881 -6.510 1.00 88.75 99 ASN A N 1
ATOM 711 C CA . ASN A 1 99 ? 19.731 -4.339 -5.245 1.00 88.75 99 ASN A CA 1
ATOM 712 C C . ASN A 1 99 ? 18.726 -3.403 -4.569 1.00 88.75 99 ASN A C 1
ATOM 714 O O . ASN A 1 99 ? 18.474 -3.515 -3.375 1.00 88.75 99 ASN A O 1
ATOM 718 N N . GLY A 1 100 ? 18.130 -2.487 -5.329 1.00 87.00 100 GLY A N 1
ATOM 719 C CA . GLY A 1 100 ? 17.129 -1.567 -4.811 1.00 87.00 100 GLY A CA 1
ATOM 720 C C . GLY A 1 100 ? 16.794 -0.473 -5.812 1.00 87.00 100 GLY A C 1
ATOM 721 O O . GLY A 1 100 ? 17.619 -0.109 -6.649 1.00 87.00 100 GLY A O 1
ATOM 722 N N . LEU A 1 101 ? 15.569 0.035 -5.719 1.00 91.38 101 LEU A N 1
ATOM 723 C CA . LEU A 1 101 ? 15.107 1.207 -6.449 1.00 91.38 101 LEU A CA 1
ATOM 724 C C . LEU A 1 101 ? 15.024 2.377 -5.467 1.00 91.38 101 LEU A C 1
ATOM 726 O O . LEU A 1 101 ? 14.238 2.332 -4.523 1.00 91.38 101 LEU A O 1
ATOM 730 N N . THR A 1 102 ? 15.802 3.428 -5.711 1.00 91.31 102 THR A N 1
ATOM 731 C CA . THR A 1 102 ? 15.687 4.690 -4.972 1.00 91.31 102 THR A CA 1
ATOM 732 C C . THR A 1 102 ? 14.936 5.698 -5.828 1.00 91.31 102 THR A C 1
ATOM 734 O O . THR A 1 102 ? 15.353 5.994 -6.946 1.00 91.31 102 THR A O 1
ATOM 737 N N . VAL A 1 103 ? 13.847 6.251 -5.296 1.00 91.31 103 VAL A N 1
ATOM 738 C CA . VAL A 1 103 ? 13.086 7.333 -5.934 1.00 91.31 103 VAL A CA 1
ATOM 739 C C . VAL A 1 103 ? 13.237 8.587 -5.079 1.00 91.31 103 VAL A C 1
ATOM 741 O O . VAL A 1 103 ? 12.656 8.677 -4.001 1.00 91.31 103 VAL A O 1
ATOM 744 N N . ASN A 1 104 ? 14.048 9.542 -5.541 1.00 87.25 104 ASN A N 1
ATOM 745 C CA . ASN A 1 104 ? 14.384 10.745 -4.767 1.00 87.25 104 ASN A CA 1
ATOM 746 C C . ASN A 1 104 ? 13.230 11.762 -4.705 1.00 87.25 104 ASN A C 1
ATOM 748 O O . ASN A 1 104 ? 13.097 12.482 -3.718 1.00 87.25 104 ASN A O 1
ATOM 752 N N . SER A 1 105 ? 12.407 11.843 -5.755 1.00 84.38 105 SER A N 1
ATOM 753 C CA . SER A 1 105 ? 11.274 12.769 -5.865 1.00 84.38 105 SER A CA 1
ATOM 754 C C . SER A 1 105 ? 10.190 12.200 -6.791 1.00 84.38 105 SER A C 1
ATOM 756 O O . SER A 1 105 ? 10.459 11.323 -7.606 1.00 84.38 105 SER A O 1
ATOM 758 N N . GLY A 1 106 ? 8.940 12.650 -6.631 1.00 82.88 106 GLY A N 1
ATOM 759 C CA . GLY A 1 106 ? 7.803 12.245 -7.477 1.00 82.88 106 GLY A CA 1
ATOM 760 C C . GLY A 1 106 ? 7.089 10.948 -7.071 1.00 82.88 106 GLY A C 1
ATOM 761 O O . GLY A 1 106 ? 5.945 10.745 -7.467 1.00 82.88 106 GLY A O 1
ATOM 762 N N . GLY A 1 107 ? 7.707 10.117 -6.225 1.00 85.94 107 GLY A N 1
ATOM 763 C CA . GLY A 1 107 ? 7.133 8.845 -5.776 1.00 85.94 107 GLY A CA 1
ATOM 764 C C . GLY A 1 107 ? 7.048 7.791 -6.889 1.00 85.94 107 GLY A C 1
ATOM 765 O O . GLY A 1 107 ? 7.400 8.037 -8.039 1.00 85.94 107 GLY A O 1
ATOM 766 N N . ALA A 1 108 ? 6.599 6.587 -6.537 1.00 90.50 108 ALA A N 1
ATOM 767 C CA . ALA A 1 108 ? 6.335 5.514 -7.492 1.00 90.50 108 ALA A CA 1
ATOM 768 C C . ALA A 1 108 ? 4.830 5.240 -7.535 1.00 90.50 108 ALA A C 1
ATOM 770 O O . ALA A 1 108 ? 4.212 5.021 -6.496 1.00 90.50 108 ALA A O 1
ATOM 771 N N . THR A 1 109 ? 4.244 5.239 -8.733 1.00 91.19 109 THR A N 1
ATOM 772 C CA . THR A 1 109 ? 2.861 4.787 -8.939 1.00 91.19 109 THR A CA 1
ATOM 773 C C . THR A 1 109 ? 2.891 3.364 -9.473 1.00 91.19 109 THR A C 1
ATOM 775 O O . THR A 1 109 ? 3.498 3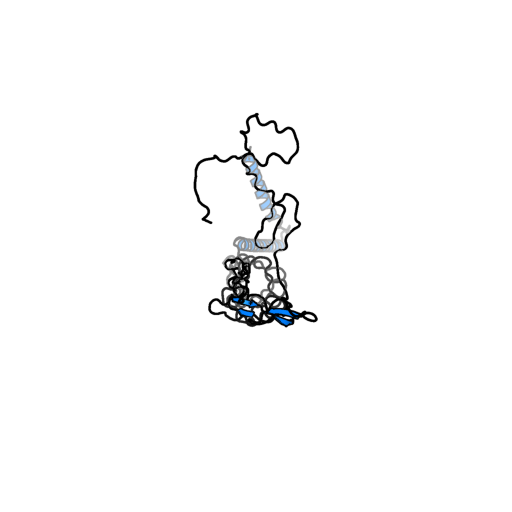.111 -10.513 1.00 91.19 109 THR A O 1
ATOM 778 N N . VAL A 1 110 ? 2.227 2.440 -8.780 1.00 91.31 110 VAL A N 1
ATOM 779 C CA . VAL A 1 110 ? 2.075 1.050 -9.225 1.00 91.31 110 VAL A CA 1
ATOM 780 C C . VAL A 1 110 ? 0.606 0.801 -9.544 1.00 91.31 110 VAL A C 1
ATOM 782 O O . VAL A 1 110 ? -0.229 0.727 -8.648 1.00 91.31 110 VAL A O 1
ATOM 785 N N . ASN A 1 111 ? 0.287 0.666 -10.831 1.00 89.12 111 ASN A N 1
ATOM 786 C CA . ASN A 1 111 ? -1.050 0.295 -11.296 1.00 89.12 111 ASN A CA 1
ATOM 787 C C . ASN A 1 111 ? -1.175 -1.233 -11.291 1.00 89.12 111 ASN A C 1
ATOM 789 O O . ASN A 1 111 ? -1.010 -1.884 -12.321 1.00 89.12 111 ASN A O 1
ATOM 793 N N . GLY A 1 112 ? -1.385 -1.809 -10.108 1.00 88.56 112 GLY A N 1
ATOM 794 C CA . GLY A 1 112 ? -1.477 -3.255 -9.919 1.00 88.56 112 GLY A CA 1
ATOM 795 C C . GLY A 1 112 ? -1.111 -3.687 -8.503 1.00 88.56 112 GLY A C 1
ATOM 796 O O . GLY A 1 112 ? -1.055 -2.875 -7.582 1.00 88.56 112 GLY A O 1
ATOM 797 N N . ALA A 1 113 ? -0.851 -4.983 -8.334 1.00 89.00 113 ALA A N 1
ATOM 798 C CA . ALA A 1 113 ? -0.402 -5.533 -7.061 1.00 89.00 113 ALA A CA 1
ATOM 799 C C . ALA A 1 113 ? 1.101 -5.288 -6.851 1.00 89.00 113 ALA A C 1
ATOM 801 O O . ALA A 1 113 ? 1.899 -5.418 -7.778 1.00 89.00 113 ALA A O 1
ATOM 802 N N . THR A 1 114 ? 1.484 -4.980 -5.612 1.00 91.38 114 THR A N 1
ATOM 803 C CA . THR A 1 114 ? 2.884 -4.946 -5.170 1.00 91.38 114 THR A CA 1
ATOM 804 C C . THR A 1 114 ? 3.075 -5.987 -4.073 1.00 91.38 114 THR A C 1
ATOM 806 O O . THR A 1 114 ? 2.259 -6.073 -3.158 1.00 91.38 114 THR A O 1
ATOM 809 N N . THR A 1 115 ? 4.160 -6.756 -4.138 1.00 90.94 115 THR A N 1
ATOM 810 C CA . THR A 1 115 ? 4.552 -7.705 -3.088 1.00 90.94 115 THR A CA 1
ATOM 811 C C . THR A 1 115 ? 5.890 -7.279 -2.498 1.00 90.94 115 THR A C 1
ATOM 813 O O . THR A 1 115 ? 6.862 -7.097 -3.227 1.00 90.94 115 THR A O 1
ATOM 816 N N . LEU A 1 116 ? 5.943 -7.129 -1.173 1.00 90.06 116 LEU A N 1
ATOM 817 C CA . LEU A 1 116 ? 7.148 -6.767 -0.426 1.00 90.06 116 LEU A CA 1
ATOM 818 C C . LEU A 1 116 ? 7.465 -7.882 0.575 1.00 90.06 116 LEU A C 1
ATOM 820 O O . LEU A 1 116 ? 6.839 -7.976 1.627 1.00 90.06 116 LEU A O 1
ATOM 824 N N . ASN A 1 117 ? 8.439 -8.734 0.251 1.00 89.00 117 ASN A N 1
ATOM 825 C CA . ASN A 1 117 ? 8.734 -9.934 1.048 1.00 89.00 117 ASN A CA 1
ATOM 826 C C . ASN A 1 117 ? 9.417 -9.634 2.393 1.00 89.00 117 ASN A C 1
ATOM 828 O O . ASN A 1 117 ? 9.287 -10.414 3.328 1.00 89.00 117 ASN A O 1
ATOM 832 N N . ASN A 1 118 ? 10.116 -8.500 2.498 1.00 88.12 118 ASN A N 1
ATOM 833 C CA . ASN A 1 118 ? 10.859 -8.099 3.700 1.00 88.12 118 ASN A CA 1
ATOM 834 C C . ASN A 1 118 ? 10.208 -6.910 4.433 1.00 88.12 118 ASN A C 1
ATOM 836 O O . ASN A 1 118 ? 10.856 -6.253 5.244 1.00 88.12 118 ASN A O 1
ATOM 840 N N . GLY A 1 119 ? 8.932 -6.628 4.148 1.00 84.38 119 GLY A N 1
ATOM 841 C CA . GLY A 1 119 ? 8.179 -5.532 4.757 1.00 84.38 119 GLY A CA 1
ATOM 842 C C . GLY A 1 119 ? 8.331 -4.180 4.053 1.00 84.38 119 GLY A C 1
ATOM 843 O O . GLY A 1 119 ? 8.995 -4.051 3.024 1.00 84.38 119 GLY A O 1
ATOM 844 N N . ALA A 1 120 ? 7.661 -3.173 4.616 1.00 88.56 120 ALA A N 1
ATOM 845 C CA . ALA A 1 120 ? 7.626 -1.799 4.128 1.00 88.56 120 ALA A CA 1
ATOM 846 C C . ALA A 1 120 ? 7.748 -0.825 5.306 1.00 88.56 120 ALA A C 1
ATOM 848 O O . ALA A 1 120 ? 7.063 -0.996 6.314 1.00 88.56 120 ALA A O 1
ATOM 849 N N . THR A 1 121 ? 8.565 0.219 5.162 1.00 88.50 121 THR A N 1
ATOM 850 C CA . THR A 1 121 ? 8.634 1.327 6.126 1.00 88.50 121 THR A CA 1
ATOM 851 C C . THR A 1 121 ? 7.940 2.548 5.536 1.00 88.50 121 THR A C 1
ATOM 853 O O . THR A 1 121 ? 8.304 3.000 4.451 1.00 88.50 121 THR A O 1
ATOM 856 N N . VAL A 1 122 ? 6.958 3.100 6.252 1.00 88.25 122 VAL A N 1
ATOM 857 C CA . VAL A 1 122 ? 6.179 4.269 5.819 1.00 88.25 122 VAL A CA 1
ATOM 858 C C . VAL A 1 122 ? 6.335 5.389 6.848 1.00 88.25 122 VAL A C 1
ATOM 860 O O . VAL A 1 122 ? 5.753 5.328 7.924 1.00 88.25 122 VAL A O 1
ATOM 863 N N . ASN A 1 123 ? 7.119 6.421 6.522 1.00 86.69 123 ASN A N 1
ATOM 864 C CA . ASN A 1 123 ? 7.472 7.481 7.482 1.00 86.69 123 ASN A CA 1
ATOM 865 C C . ASN A 1 123 ? 6.395 8.569 7.641 1.00 86.69 123 ASN A C 1
ATOM 867 O O . ASN A 1 123 ? 6.293 9.168 8.704 1.00 86.69 123 ASN A O 1
ATOM 871 N N . ASN A 1 124 ? 5.587 8.816 6.603 1.00 85.69 124 ASN A N 1
ATOM 872 C CA . ASN A 1 124 ? 4.610 9.916 6.563 1.00 85.69 124 ASN A CA 1
ATOM 873 C C . ASN A 1 124 ? 3.150 9.423 6.529 1.00 85.69 124 ASN A C 1
ATOM 875 O O . ASN A 1 124 ? 2.262 10.135 6.068 1.00 85.69 124 ASN A O 1
ATOM 879 N N . GLY A 1 125 ? 2.909 8.202 7.015 1.00 82.25 125 GLY A N 1
ATOM 880 C CA . GLY A 1 125 ? 1.585 7.580 7.056 1.00 82.25 125 GLY A CA 1
ATOM 881 C C . GLY A 1 125 ? 1.171 6.868 5.763 1.00 82.25 125 GLY A C 1
ATOM 882 O O . GLY A 1 125 ? 1.672 7.144 4.674 1.00 82.25 125 GLY A O 1
ATOM 883 N N . LEU A 1 126 ? 0.251 5.915 5.912 1.00 88.56 126 LEU A N 1
ATOM 884 C CA . LEU A 1 126 ? -0.370 5.156 4.828 1.00 88.56 126 LEU A CA 1
ATOM 885 C C . LEU A 1 126 ? -1.806 5.661 4.643 1.00 88.56 126 LEU A C 1
ATOM 887 O O . LEU A 1 126 ? -2.602 5.595 5.576 1.00 88.56 126 LEU A O 1
ATOM 891 N N . SER A 1 127 ? -2.138 6.149 3.447 1.00 88.00 127 SER A N 1
ATOM 892 C CA . SER A 1 127 ? -3.511 6.511 3.081 1.00 88.00 127 SER A CA 1
ATOM 893 C C . SER A 1 127 ? -4.123 5.408 2.224 1.00 88.00 127 SER A C 1
ATOM 895 O O . SER A 1 127 ? -3.555 5.039 1.196 1.00 88.00 127 SER A O 1
ATOM 897 N N . VAL A 1 128 ? -5.278 4.892 2.643 1.00 88.88 128 VAL A N 1
ATOM 898 C CA . VAL A 1 128 ? -6.061 3.897 1.901 1.00 88.88 128 VAL A CA 1
ATOM 899 C C . VAL A 1 128 ? -7.419 4.529 1.585 1.00 88.88 128 VAL A C 1
ATOM 901 O O . VAL A 1 128 ? -8.314 4.492 2.425 1.00 88.88 128 VAL A O 1
ATOM 904 N N . PRO A 1 129 ? -7.576 5.181 0.417 1.00 85.69 129 PRO A N 1
ATOM 905 C CA . PRO A 1 129 ? -8.785 5.948 0.098 1.00 85.69 129 PRO A CA 1
ATOM 906 C C . PRO A 1 129 ? -10.027 5.067 -0.100 1.00 85.69 129 PRO A C 1
ATOM 908 O O . PRO A 1 129 ? -11.149 5.525 0.096 1.00 85.69 129 PRO A O 1
ATOM 911 N N . SER A 1 130 ? -9.833 3.804 -0.481 1.00 83.88 130 SER A N 1
ATOM 912 C CA . SER A 1 130 ? -10.882 2.794 -0.607 1.00 83.88 130 SER A CA 1
ATOM 913 C C . SER A 1 130 ? -10.282 1.411 -0.361 1.00 83.88 130 SER A C 1
ATOM 915 O O . SER A 1 130 ? -9.200 1.128 -0.877 1.00 83.88 130 SER A O 1
ATOM 917 N N . GLY A 1 131 ? -10.986 0.549 0.374 1.00 83.38 131 GLY A N 1
ATOM 918 C CA . GLY A 1 131 ? -10.541 -0.808 0.705 1.00 83.38 131 GLY A CA 1
ATOM 919 C C . GLY A 1 131 ? -10.037 -0.949 2.142 1.00 83.38 131 GLY A C 1
ATOM 920 O O . GLY A 1 131 ? -10.110 -0.011 2.935 1.00 83.38 131 GLY A O 1
ATOM 921 N N . ASN A 1 132 ? -9.535 -2.141 2.463 1.00 83.81 132 ASN A N 1
ATOM 922 C CA . ASN A 1 132 ? -9.109 -2.513 3.809 1.00 83.81 132 ASN A CA 1
ATOM 923 C C . ASN A 1 132 ? -7.595 -2.745 3.854 1.00 83.81 132 ASN A C 1
ATOM 925 O O . ASN A 1 132 ? -6.988 -3.172 2.872 1.00 83.81 132 ASN A O 1
ATOM 929 N N . VAL A 1 133 ? -6.991 -2.496 5.018 1.00 86.06 133 VAL A N 1
ATOM 930 C CA . VAL A 1 133 ? -5.666 -3.034 5.346 1.00 86.06 133 VAL A CA 1
ATOM 931 C C . VAL A 1 133 ? -5.886 -4.381 6.020 1.00 86.06 133 VAL A C 1
ATOM 933 O O . VAL A 1 133 ? -6.203 -4.438 7.208 1.00 86.06 133 VAL A O 1
ATOM 936 N N . ASP A 1 134 ? -5.731 -5.459 5.258 1.00 82.75 134 ASP A N 1
ATOM 937 C CA . ASP A 1 134 ? -5.837 -6.812 5.794 1.00 82.75 134 ASP A CA 1
ATOM 938 C C . ASP A 1 134 ? -4.509 -7.230 6.425 1.00 82.75 134 ASP A C 1
ATOM 940 O O . ASP A 1 134 ? -3.481 -7.360 5.756 1.00 82.75 134 ASP A O 1
ATOM 944 N N . VAL A 1 135 ? -4.533 -7.459 7.736 1.00 83.56 135 VAL A N 1
ATOM 945 C CA . VAL A 1 135 ? -3.379 -7.942 8.494 1.00 83.56 135 VAL A CA 1
ATOM 946 C C . VAL A 1 135 ? -3.662 -9.372 8.941 1.00 83.56 135 VAL A C 1
ATOM 948 O O . VAL A 1 135 ? -4.372 -9.605 9.915 1.00 83.56 135 VAL A O 1
ATOM 951 N N . THR A 1 136 ? -3.138 -10.346 8.195 1.00 76.00 136 THR A N 1
ATOM 952 C CA . THR A 1 136 ? -3.403 -11.781 8.418 1.00 76.00 136 THR A CA 1
ATOM 953 C C . THR A 1 136 ? -2.519 -12.408 9.493 1.00 76.00 136 THR A C 1
ATOM 955 O O . THR A 1 136 ? -2.898 -13.408 10.097 1.00 76.00 136 THR A O 1
ATOM 958 N N . ASN A 1 137 ? -1.353 -11.818 9.762 1.00 75.12 137 ASN A N 1
ATOM 959 C CA . ASN A 1 137 ? -0.458 -12.245 10.833 1.00 75.12 137 ASN A CA 1
ATOM 960 C C . ASN A 1 137 ? -0.660 -11.393 12.089 1.00 75.12 137 ASN A C 1
ATOM 962 O O . ASN A 1 137 ? -1.057 -10.235 12.017 1.00 75.12 137 ASN A O 1
ATOM 966 N N . ARG A 1 138 ? -0.359 -11.961 13.261 1.00 63.03 138 ARG A N 1
ATOM 967 C CA . ARG A 1 138 ? -0.513 -11.277 14.550 1.00 63.03 138 ARG A CA 1
ATOM 968 C C . ARG A 1 138 ? 0.254 -9.948 14.561 1.00 63.03 138 ARG A C 1
ATOM 970 O O . ARG A 1 138 ? 1.479 -9.937 14.490 1.00 63.03 138 ARG A O 1
ATOM 977 N N . VAL A 1 139 ? -0.472 -8.845 14.729 1.00 70.75 139 VAL A N 1
ATOM 978 C CA . VAL A 1 139 ? 0.096 -7.552 15.126 1.00 70.75 139 VAL A CA 1
ATOM 979 C C . VAL A 1 139 ? 0.656 -7.712 16.540 1.00 70.75 139 VAL A C 1
ATOM 981 O O . VAL A 1 139 ? -0.060 -8.154 17.444 1.00 70.75 139 VAL A O 1
ATOM 984 N N . THR A 1 140 ? 1.932 -7.394 16.754 1.00 66.56 140 THR A N 1
ATOM 985 C CA . THR A 1 140 ? 2.495 -7.417 18.113 1.00 66.56 140 THR A CA 1
ATOM 986 C C . THR A 1 140 ? 1.992 -6.194 18.883 1.00 66.56 140 THR A C 1
ATOM 988 O O . THR A 1 140 ? 1.733 -5.143 18.294 1.00 66.56 140 THR A O 1
ATOM 991 N N . ALA A 1 141 ? 1.817 -6.319 20.203 1.00 53.91 141 ALA A N 1
ATOM 992 C CA . ALA A 1 141 ? 1.377 -5.210 21.050 1.00 53.91 141 ALA A CA 1
ATOM 993 C C . ALA A 1 141 ? 2.228 -3.948 20.796 1.00 53.91 141 ALA A C 1
ATOM 995 O O . ALA A 1 141 ? 3.453 -4.027 20.715 1.00 53.91 141 ALA A O 1
ATOM 996 N N . GLY A 1 142 ? 1.566 -2.797 20.637 1.00 58.09 142 GLY A N 1
ATOM 997 C CA . GLY A 1 142 ? 2.213 -1.511 20.351 1.00 58.09 142 GLY A CA 1
ATOM 998 C C . GLY A 1 142 ? 2.484 -1.198 18.871 1.00 58.09 142 GLY A C 1
ATOM 999 O O . GLY A 1 142 ? 3.059 -0.152 18.594 1.00 58.09 142 GLY A O 1
ATOM 1000 N N . GLN A 1 143 ? 2.085 -2.049 17.913 1.00 65.50 143 GLN A N 1
ATOM 1001 C CA . GLN A 1 143 ? 2.336 -1.813 16.475 1.00 65.50 143 GLN A CA 1
ATOM 1002 C C . GLN A 1 143 ? 1.137 -1.267 15.681 1.00 65.50 143 GLN A C 1
ATOM 1004 O O . GLN A 1 143 ? 1.315 -0.830 14.547 1.00 65.50 143 GLN A O 1
ATOM 1009 N N . LEU A 1 144 ? -0.071 -1.264 16.252 1.00 66.69 144 LEU A N 1
ATOM 1010 C CA . LEU A 1 144 ? -1.266 -0.693 15.625 1.00 66.69 144 LEU A CA 1
ATOM 1011 C C . LEU A 1 144 ? -1.753 0.497 16.448 1.00 66.69 144 LEU A C 1
ATOM 1013 O O . LEU A 1 144 ? -2.161 0.333 17.594 1.00 66.69 144 LEU A O 1
ATOM 1017 N N . TYR A 1 145 ? -1.705 1.682 15.842 1.00 61.28 145 TYR A N 1
ATOM 1018 C CA . TYR A 1 145 ? -2.233 2.931 16.381 1.00 61.28 145 TYR A CA 1
ATOM 1019 C C . TYR A 1 145 ? -3.502 3.298 15.613 1.00 61.28 145 TYR A C 1
ATOM 1021 O O . TYR A 1 145 ? -3.435 3.608 14.426 1.00 61.28 145 TYR A O 1
ATOM 1029 N N . VAL A 1 146 ? -4.658 3.262 16.273 1.00 60.28 146 VAL A N 1
ATOM 1030 C CA . VAL A 1 146 ? -5.920 3.784 15.727 1.00 60.28 146 VAL A CA 1
ATOM 1031 C C . VAL A 1 146 ? -6.273 5.058 16.491 1.00 60.28 146 VAL A C 1
ATOM 1033 O O . VAL A 1 146 ? -6.684 5.000 17.645 1.00 60.28 146 VAL A O 1
ATOM 1036 N N . GLY A 1 147 ? -6.086 6.216 15.851 1.00 56.94 147 GLY A N 1
ATOM 1037 C CA . GLY A 1 147 ? -6.371 7.535 16.431 1.00 56.94 147 GLY A CA 1
ATOM 1038 C C . GLY A 1 147 ? -5.192 8.194 17.161 1.00 56.94 147 GLY A C 1
ATOM 1039 O O . GLY A 1 147 ? -4.067 7.700 17.157 1.00 56.94 147 GLY A O 1
ATOM 1040 N N . SER A 1 148 ? -5.449 9.351 17.779 1.00 48.53 148 SER A N 1
ATOM 1041 C CA . SER A 1 148 ? -4.459 10.217 18.445 1.00 48.53 148 SER A CA 1
ATOM 1042 C C . SER A 1 148 ? -3.958 9.689 19.801 1.00 48.53 148 SER A C 1
ATOM 1044 O O . SER A 1 148 ? -3.600 10.473 20.679 1.00 48.53 148 SER A O 1
ATOM 1046 N N . GLY A 1 149 ? -3.950 8.373 20.004 1.00 54.34 149 GLY A N 1
ATOM 1047 C CA . GLY A 1 149 ? -3.561 7.749 21.263 1.00 54.34 149 GLY A CA 1
ATOM 1048 C C . GLY A 1 149 ? -3.009 6.344 21.065 1.00 54.34 149 GLY A C 1
ATOM 1049 O O . GLY A 1 149 ? -3.411 5.614 20.162 1.00 54.34 149 GLY A O 1
ATOM 1050 N N . ASN A 1 150 ? -2.071 5.969 21.936 1.00 54.12 150 ASN A N 1
ATOM 1051 C CA . ASN A 1 150 ? -1.638 4.587 22.112 1.00 54.12 150 ASN A CA 1
ATOM 1052 C C . ASN A 1 150 ? -2.877 3.719 22.370 1.00 54.12 150 ASN A C 1
ATOM 1054 O O . ASN A 1 150 ? -3.594 3.960 23.337 1.00 54.12 150 ASN A O 1
ATOM 1058 N N . VAL A 1 151 ? -3.086 2.666 21.580 1.00 57.50 151 VAL A N 1
ATOM 1059 C CA . VAL A 1 151 ? -4.171 1.691 21.812 1.00 57.50 151 VAL A CA 1
ATOM 1060 C C . VAL A 1 151 ? -3.875 0.811 23.042 1.00 57.50 151 VAL A C 1
ATOM 1062 O O . VAL A 1 151 ? -4.607 -0.124 23.318 1.00 57.50 151 VAL A O 1
ATOM 1065 N N . GLY A 1 152 ? -2.821 1.113 23.813 1.00 61.00 152 GLY A N 1
ATOM 1066 C CA . GLY A 1 152 ? -2.416 0.382 25.012 1.00 61.00 152 GLY A CA 1
ATOM 1067 C C . GLY A 1 152 ? -2.066 -1.083 24.736 1.00 61.00 152 GLY A C 1
ATOM 1068 O O . GLY A 1 152 ? -2.095 -1.562 23.603 1.00 61.00 152 GLY A O 1
ATOM 1069 N N . ASN A 1 153 ? -1.725 -1.824 25.789 1.00 63.66 153 ASN A N 1
ATOM 1070 C CA . ASN A 1 153 ? -1.697 -3.280 25.696 1.00 63.66 153 ASN A CA 1
ATOM 1071 C C . ASN A 1 153 ? -3.139 -3.772 25.545 1.00 63.66 153 ASN A C 1
ATOM 1073 O O . ASN A 1 153 ? -3.933 -3.615 26.468 1.00 63.66 153 ASN A O 1
ATOM 1077 N N . ILE A 1 154 ? -3.466 -4.371 24.400 1.00 73.50 154 ILE A N 1
ATOM 1078 C CA . ILE A 1 154 ? -4.730 -5.084 24.208 1.00 73.50 154 ILE A CA 1
ATOM 1079 C C . ILE A 1 154 ? -4.553 -6.488 24.813 1.00 73.50 154 ILE A C 1
ATOM 1081 O O . ILE A 1 154 ? -3.766 -7.277 24.277 1.00 73.50 154 ILE A O 1
ATOM 1085 N N . PRO A 1 155 ? -5.213 -6.816 25.937 1.00 79.94 155 PRO A N 1
ATOM 1086 C CA . PRO A 1 155 ? -5.094 -8.134 26.543 1.00 79.94 155 PRO A CA 1
ATOM 1087 C C . PRO A 1 155 ? -5.742 -9.200 25.652 1.00 79.94 155 PRO A C 1
ATOM 1089 O O . PRO A 1 155 ? -6.752 -8.963 24.993 1.00 79.94 155 PRO A O 1
ATOM 1092 N N . THR A 1 156 ? -5.163 -10.400 25.633 1.00 83.62 156 THR A N 1
ATOM 1093 C CA . THR A 1 156 ? -5.815 -11.570 25.034 1.00 83.62 156 THR A CA 1
ATOM 1094 C C . THR A 1 156 ? -6.814 -12.122 26.042 1.00 83.62 156 THR A C 1
ATOM 1096 O O . THR A 1 156 ? -6.415 -12.602 27.103 1.00 83.62 156 THR A O 1
ATOM 1099 N N . CYS A 1 157 ? -8.102 -12.039 25.729 1.00 82.12 157 CYS A N 1
ATOM 1100 C CA . CYS A 1 157 ? -9.141 -12.594 26.585 1.00 82.12 157 CYS A CA 1
ATOM 1101 C C . CYS A 1 157 ? -9.220 -14.112 26.417 1.00 82.12 157 CYS A C 1
ATOM 1103 O O . CYS A 1 157 ? -9.058 -14.636 25.317 1.00 82.12 157 CYS A O 1
ATOM 1105 N N . THR A 1 158 ? -9.422 -14.818 27.527 1.00 83.62 158 THR A N 1
ATOM 1106 C CA . THR A 1 158 ? -9.631 -16.271 27.551 1.00 83.62 158 THR A CA 1
ATOM 1107 C C . THR A 1 158 ? -11.065 -16.562 27.990 1.00 83.62 158 THR A C 1
ATOM 1109 O O . THR A 1 158 ? -11.638 -15.795 28.769 1.00 83.62 158 THR A O 1
ATOM 1112 N N . GLY A 1 159 ? -11.651 -17.646 27.475 1.00 82.62 159 GLY A N 1
ATOM 1113 C CA . GLY A 1 159 ? -13.067 -17.972 27.691 1.00 82.62 159 GLY A CA 1
ATOM 1114 C C . GLY A 1 159 ? -14.016 -16.992 26.991 1.00 82.62 159 GLY A C 1
ATOM 1115 O O . GLY A 1 159 ? -13.665 -16.428 25.957 1.00 82.62 159 GLY A O 1
ATOM 1116 N N . ASP A 1 160 ? -15.187 -16.759 27.585 1.00 78.50 160 ASP A N 1
ATOM 1117 C CA . ASP A 1 160 ? -16.265 -15.913 27.034 1.00 78.50 160 ASP A CA 1
ATOM 1118 C C . ASP A 1 160 ? -16.061 -14.403 27.280 1.00 78.50 160 ASP A C 1
ATOM 1120 O O . ASP A 1 160 ? -16.964 -13.586 27.103 1.00 78.50 160 ASP A O 1
ATOM 1124 N N . ASN A 1 161 ? -14.862 -14.012 27.714 1.00 80.25 161 ASN A N 1
ATOM 1125 C CA . ASN A 1 161 ? -14.522 -12.623 27.990 1.00 80.25 161 ASN A CA 1
ATOM 1126 C C . ASN A 1 161 ? -14.403 -11.808 26.693 1.00 80.25 161 ASN A C 1
ATOM 1128 O O . ASN A 1 161 ? -13.666 -12.182 25.777 1.00 80.25 161 ASN A O 1
ATOM 1132 N N . LYS A 1 162 ? -15.047 -10.639 26.653 1.00 80.31 162 LYS A N 1
ATOM 1133 C CA . LYS A 1 162 ? -14.924 -9.665 25.558 1.00 80.31 162 LYS A CA 1
ATOM 1134 C C . LYS A 1 162 ? -13.957 -8.545 25.938 1.00 80.31 162 LYS A C 1
ATOM 1136 O O . LYS A 1 162 ? -13.799 -8.199 27.108 1.00 80.31 162 LYS A O 1
ATOM 1141 N N . ILE A 1 163 ? -13.296 -7.973 24.933 1.00 80.25 163 ILE A N 1
ATOM 1142 C CA . ILE A 1 163 ? -12.435 -6.797 25.101 1.00 80.25 163 ILE A CA 1
ATOM 1143 C C . ILE A 1 163 ? -13.330 -5.553 25.144 1.00 80.25 163 ILE A C 1
ATOM 1145 O O . ILE A 1 163 ? -14.051 -5.283 24.185 1.00 80.25 163 ILE A O 1
ATOM 1149 N N . GLN A 1 164 ? -13.257 -4.778 26.226 1.00 81.19 164 GLN A N 1
ATOM 1150 C CA . GLN A 1 164 ? -13.991 -3.519 26.380 1.00 81.19 164 GLN A CA 1
ATOM 1151 C C . GLN A 1 164 ? -13.040 -2.386 26.788 1.00 81.19 164 GLN A C 1
ATOM 1153 O O . GLN A 1 164 ? -12.130 -2.585 27.595 1.00 81.19 164 GLN A O 1
ATOM 1158 N N . TRP A 1 165 ? -13.239 -1.193 26.218 1.00 79.44 165 TRP A N 1
ATOM 1159 C CA . TRP A 1 165 ? -12.531 0.022 26.626 1.00 79.44 165 TRP A CA 1
ATOM 1160 C C . TRP A 1 165 ? -13.188 0.608 27.877 1.00 79.44 165 TRP A C 1
ATOM 1162 O O . TRP A 1 165 ? -14.380 0.916 27.859 1.00 79.44 165 TRP A O 1
ATOM 1172 N N . ASN A 1 166 ? -12.422 0.790 28.952 1.00 73.50 166 ASN A N 1
ATOM 1173 C CA . ASN A 1 166 ? -12.936 1.323 30.221 1.00 73.50 166 ASN A CA 1
ATOM 1174 C C . ASN A 1 166 ? -12.714 2.843 30.394 1.00 73.50 166 ASN A C 1
ATOM 1176 O O . ASN A 1 166 ? -12.845 3.364 31.497 1.00 73.50 166 ASN A O 1
ATOM 1180 N N . GLY A 1 167 ? -12.309 3.549 29.332 1.00 74.31 167 GLY A N 1
ATOM 1181 C CA . GLY A 1 167 ? -11.926 4.965 29.382 1.00 74.31 167 GLY A CA 1
ATOM 1182 C C . GLY A 1 167 ? -10.418 5.211 29.517 1.00 74.31 167 GLY A C 1
ATOM 1183 O O . GLY A 1 167 ? -9.955 6.282 29.134 1.00 74.31 167 GLY A O 1
ATOM 1184 N N . THR A 1 168 ? -9.643 4.231 29.998 1.00 75.62 168 THR A N 1
ATOM 1185 C CA . THR A 1 168 ? -8.185 4.361 30.220 1.00 75.62 168 THR A CA 1
ATOM 1186 C C . THR A 1 168 ? -7.351 3.194 29.682 1.00 75.62 168 THR A C 1
ATOM 1188 O O . THR A 1 168 ? -6.196 3.398 29.313 1.00 75.62 168 THR A O 1
ATOM 1191 N N . ALA A 1 169 ? -7.912 1.985 29.609 1.00 77.19 169 ALA A N 1
ATOM 1192 C CA . ALA A 1 169 ? -7.264 0.787 29.085 1.00 77.19 169 ALA A CA 1
ATOM 1193 C C . ALA A 1 169 ? -8.289 -0.186 28.475 1.00 77.19 169 ALA A C 1
ATOM 1195 O O . ALA A 1 169 ? -9.483 -0.147 28.789 1.00 77.19 169 ALA A O 1
ATOM 1196 N N . TRP A 1 170 ? -7.806 -1.097 27.627 1.00 80.50 170 TRP A N 1
ATOM 1197 C CA . TRP A 1 170 ? -8.579 -2.263 27.204 1.00 80.50 170 TRP A CA 1
ATOM 1198 C C . TRP A 1 170 ? -8.545 -3.322 28.296 1.00 80.50 170 TRP A C 1
ATOM 1200 O O . TRP A 1 170 ? -7.474 -3.719 28.756 1.00 80.50 170 TRP A O 1
ATOM 1210 N N . THR A 1 171 ? -9.715 -3.802 28.693 1.00 85.44 171 THR A N 1
ATOM 1211 C CA . THR A 1 171 ? -9.865 -4.833 29.721 1.00 85.44 171 THR A CA 1
ATOM 1212 C C . THR A 1 171 ? -10.679 -5.997 29.185 1.00 85.44 171 THR A C 1
ATOM 1214 O O . THR A 1 171 ? -11.629 -5.793 28.432 1.00 85.44 171 THR A O 1
ATOM 1217 N N . CYS A 1 172 ? -10.313 -7.211 29.591 1.00 87.81 172 CYS A N 1
ATOM 1218 C CA . CYS A 1 172 ? -11.160 -8.380 29.404 1.00 87.81 172 CYS A CA 1
ATOM 1219 C C . CYS A 1 172 ? -12.247 -8.354 30.465 1.00 87.81 172 CYS A C 1
ATOM 1221 O O . CYS A 1 172 ? -11.947 -8.407 31.658 1.00 87.81 172 CYS A O 1
ATOM 1223 N N . VAL A 1 173 ? -13.488 -8.247 30.023 1.00 84.44 173 VAL A N 1
ATOM 1224 C CA . VAL A 1 173 ? -14.655 -8.285 30.893 1.00 84.44 173 VAL A CA 1
ATOM 1225 C C . VAL A 1 173 ? -15.480 -9.507 30.532 1.00 84.44 173 VAL A C 1
ATOM 1227 O O . VAL A 1 173 ? -15.642 -9.827 29.351 1.00 84.44 173 VAL A O 1
ATOM 1230 N N . ASN A 1 174 ? -16.006 -10.187 31.552 1.00 81.19 174 ASN A N 1
ATOM 1231 C CA . ASN A 1 174 ? -17.080 -11.145 31.329 1.00 81.19 174 ASN A CA 1
ATOM 1232 C C . ASN A 1 174 ? -18.217 -10.371 30.660 1.00 81.19 174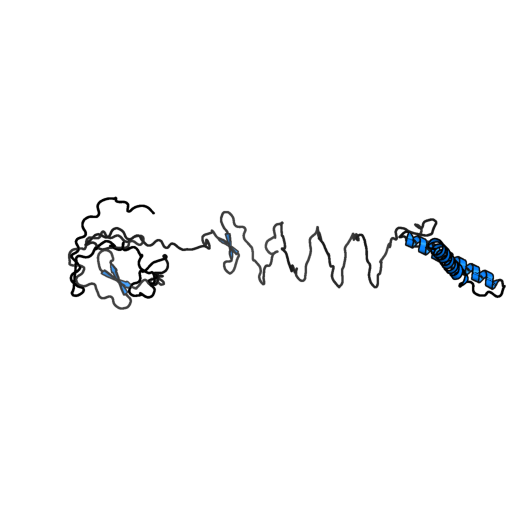 ASN A C 1
ATOM 1234 O O . ASN A 1 174 ? -18.443 -9.209 31.006 1.00 81.19 174 ASN A O 1
ATOM 1238 N N . ASP A 1 175 ? -18.912 -10.996 29.716 1.00 64.75 175 ASP A N 1
ATOM 1239 C CA . ASP A 1 175 ? -20.063 -10.422 29.015 1.00 64.75 175 ASP A CA 1
ATOM 1240 C C . ASP A 1 175 ? -21.257 -10.234 29.977 1.00 64.75 175 ASP A C 1
ATOM 1242 O O . ASP A 1 175 ? -22.276 -10.903 29.888 1.00 64.75 175 ASP A O 1
ATOM 1246 N N . ALA A 1 176 ? -21.101 -9.364 30.975 1.00 51.03 176 ALA A N 1
ATOM 12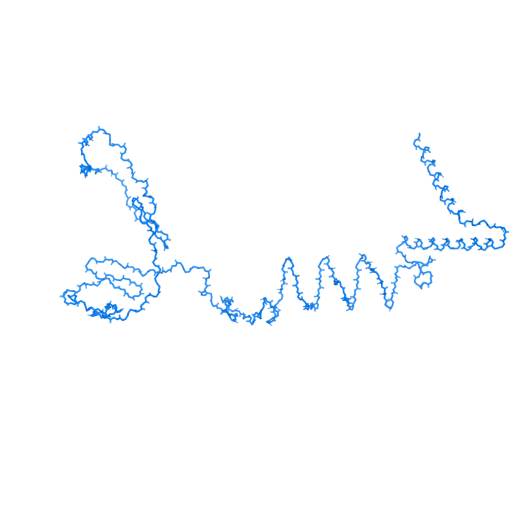47 C CA . ALA A 1 176 ? -22.144 -8.941 31.903 1.00 51.03 176 ALA A CA 1
ATOM 1248 C C . ALA A 1 176 ? -22.890 -7.711 31.366 1.00 51.03 176 ALA A C 1
ATOM 1250 O O . ALA A 1 176 ? -23.969 -7.376 31.844 1.00 51.03 176 ALA A O 1
ATOM 1251 N N . LEU A 1 177 ? -22.324 -7.055 30.350 1.00 50.44 177 LEU A N 1
ATOM 1252 C CA . LEU A 1 177 ? -22.971 -6.025 29.554 1.00 50.44 177 LEU A CA 1
ATOM 1253 C C . LEU A 1 177 ? -23.247 -6.595 28.168 1.00 50.44 177 LEU A C 1
ATOM 1255 O O . LEU A 1 177 ? -22.680 -6.161 27.165 1.00 50.44 177 LEU A O 1
ATOM 1259 N N . GLY A 1 178 ? -24.180 -7.545 28.129 1.00 46.12 178 GLY A N 1
ATOM 1260 C CA . GLY A 1 178 ? -25.007 -7.705 26.949 1.00 46.12 178 GLY A CA 1
ATOM 1261 C C . GLY A 1 178 ? -25.607 -6.339 26.639 1.00 46.12 178 GLY A C 1
ATOM 1262 O O . GLY A 1 178 ? -26.536 -5.883 27.303 1.00 46.12 178 GLY A O 1
ATOM 1263 N N . ALA A 1 179 ? -25.042 -5.649 25.654 1.00 47.75 179 ALA A N 1
ATOM 1264 C CA . ALA A 1 179 ? -25.660 -4.490 25.045 1.00 47.75 179 ALA A CA 1
ATOM 1265 C C . ALA A 1 179 ? -26.865 -4.964 24.227 1.00 47.75 179 ALA A C 1
ATOM 1267 O O . ALA A 1 179 ? -26.842 -4.930 23.005 1.00 47.75 179 ALA A O 1
ATOM 1268 N N . THR A 1 180 ? -27.895 -5.422 24.931 1.00 42.78 180 THR A N 1
ATOM 1269 C CA . THR A 1 180 ? -29.297 -5.403 24.535 1.00 42.78 180 THR A CA 1
ATOM 1270 C C . THR A 1 180 ? -30.123 -5.608 25.801 1.00 42.78 180 THR A C 1
ATOM 1272 O O . THR A 1 180 ? -30.223 -6.720 26.304 1.00 42.78 180 THR A O 1
ATOM 1275 N N . ALA A 1 181 ? -30.728 -4.513 26.265 1.00 42.16 181 ALA A N 1
ATOM 1276 C CA . ALA A 1 181 ? -31.972 -4.501 27.024 1.00 42.16 181 ALA A CA 1
ATOM 1277 C C . ALA A 1 181 ? -31.973 -5.203 28.397 1.00 42.16 181 ALA A C 1
ATOM 1279 O O . ALA A 1 181 ? -32.414 -6.338 28.550 1.00 42.16 181 ALA A O 1
ATOM 1280 N N . ALA A 1 182 ? -31.671 -4.439 29.449 1.00 50.28 182 ALA A N 1
ATOM 1281 C CA . ALA A 1 182 ? -32.485 -4.573 30.651 1.00 50.28 182 ALA A CA 1
ATOM 1282 C C . ALA A 1 182 ? -33.927 -4.171 30.275 1.00 50.28 182 ALA A C 1
ATOM 1284 O O . ALA A 1 182 ? -34.239 -2.984 30.233 1.00 50.28 182 ALA A O 1
ATOM 1285 N N . THR A 1 183 ? -34.778 -5.131 29.905 1.00 43.12 183 THR A N 1
ATOM 1286 C CA . THR A 1 183 ? -36.219 -4.885 29.669 1.00 43.12 183 THR A CA 1
ATOM 1287 C C . THR A 1 183 ? -37.136 -5.701 30.561 1.00 43.12 183 THR A C 1
ATOM 1289 O O . THR A 1 183 ? -38.342 -5.682 30.359 1.00 43.12 183 THR A O 1
ATOM 1292 N N . THR A 1 184 ? -36.615 -6.385 31.573 1.00 42.53 184 THR A N 1
ATOM 1293 C CA . THR A 1 184 ? -37.476 -6.996 32.586 1.00 42.53 184 THR A CA 1
ATOM 1294 C C . THR A 1 184 ? -36.864 -6.792 33.957 1.00 42.53 184 THR A C 1
ATOM 1296 O O . THR A 1 184 ? -36.090 -7.616 34.445 1.00 42.53 184 THR A O 1
ATOM 1299 N N . GLU A 1 185 ? -37.230 -5.671 34.575 1.00 45.09 185 GLU A N 1
ATOM 1300 C CA . GLU A 1 185 ? -37.459 -5.680 36.013 1.00 45.09 185 GLU A CA 1
ATOM 1301 C C . GLU A 1 185 ? -38.491 -6.781 36.286 1.00 45.09 185 GLU A C 1
ATOM 1303 O O . GLU A 1 185 ? -39.515 -6.877 35.610 1.00 45.09 185 GLU A O 1
ATOM 1308 N N . THR A 1 186 ? -38.172 -7.692 37.199 1.00 49.69 186 THR A N 1
ATOM 1309 C CA . THR A 1 186 ? -39.166 -8.643 37.690 1.00 49.69 186 THR A CA 1
ATOM 1310 C C . THR A 1 186 ? -39.864 -7.951 38.846 1.00 49.69 186 THR A C 1
ATOM 1312 O O . THR A 1 186 ? -39.295 -7.895 39.936 1.00 49.69 186 THR A O 1
ATOM 1315 N N . ASP A 1 187 ? -41.056 -7.403 38.605 1.00 54.00 187 ASP A N 1
ATOM 1316 C CA . ASP A 1 187 ? -41.896 -6.880 39.682 1.00 54.00 187 ASP A CA 1
ATOM 1317 C C . ASP A 1 187 ? -42.021 -7.950 40.780 1.00 54.00 187 ASP A C 1
ATOM 1319 O O . ASP A 1 187 ? -42.243 -9.131 40.467 1.00 54.00 187 ASP A O 1
ATOM 1323 N N . PRO A 1 188 ? -41.893 -7.595 42.072 1.00 60.94 188 PRO A N 1
ATOM 1324 C CA . PRO A 1 188 ? -42.169 -8.539 43.139 1.00 60.94 188 PRO A CA 1
ATOM 1325 C C . PRO A 1 188 ? -43.624 -8.984 43.002 1.00 60.94 188 PRO A C 1
ATOM 1327 O O . PRO A 1 188 ? -44.548 -8.194 43.200 1.00 60.94 188 PRO A O 1
ATOM 1330 N N . GLN A 1 189 ? -43.831 -10.255 42.651 1.00 62.12 189 GLN A N 1
ATOM 1331 C CA . GLN A 1 189 ? -45.172 -10.808 42.499 1.00 62.12 189 GLN A CA 1
ATOM 1332 C C . GLN A 1 189 ? -45.976 -10.529 43.772 1.00 62.12 189 GLN A C 1
ATOM 1334 O O . GLN A 1 189 ? -45.557 -10.873 44.885 1.00 62.12 189 GLN A O 1
ATOM 1339 N N . VAL A 1 190 ? -47.126 -9.878 43.603 1.00 58.78 190 VAL A N 1
ATOM 1340 C CA . VAL A 1 190 ? -48.095 -9.714 44.681 1.00 58.78 190 VAL A CA 1
ATOM 1341 C C . VAL A 1 190 ? -48.826 -11.042 44.821 1.00 58.78 190 VAL A C 1
ATOM 1343 O O . VAL A 1 190 ? -49.491 -11.495 43.891 1.00 58.78 190 VAL A O 1
ATOM 1346 N N . GLY A 1 191 ? -48.657 -11.702 45.966 1.00 66.25 191 GLY A N 1
ATOM 1347 C CA . GLY A 1 191 ? -49.389 -12.920 46.295 1.00 66.25 191 GLY A CA 1
ATOM 1348 C C . GLY A 1 191 ? -50.898 -12.673 46.400 1.00 66.25 191 GLY A C 1
ATOM 1349 O O . GLY A 1 191 ? -51.375 -11.542 46.350 1.00 66.25 191 GLY A O 1
ATOM 1350 N N . THR A 1 192 ? -51.672 -13.741 46.577 1.00 70.62 192 THR A N 1
ATOM 1351 C CA . THR A 1 192 ? -53.139 -13.683 46.654 1.00 70.62 192 THR A CA 1
ATOM 1352 C C . THR A 1 192 ? -53.625 -12.696 47.721 1.00 70.62 192 THR A C 1
ATOM 1354 O O . THR A 1 192 ? -53.299 -12.843 48.900 1.00 70.62 192 THR A O 1
ATOM 1357 N N . LEU A 1 193 ? -54.444 -11.713 47.329 1.00 69.06 193 LEU A N 1
ATOM 1358 C CA . LEU A 1 193 ? -55.088 -10.794 48.269 1.00 69.06 193 LEU A CA 1
ATOM 1359 C C . LEU A 1 193 ? -56.140 -11.549 49.091 1.00 69.06 193 LEU A C 1
ATOM 1361 O O . LEU A 1 193 ? -57.093 -12.103 48.544 1.00 69.06 193 LEU A O 1
ATOM 1365 N N . ILE A 1 194 ? -55.996 -11.535 50.416 1.00 73.00 194 ILE A N 1
ATOM 1366 C CA . ILE A 1 194 ? -56.964 -12.122 51.345 1.00 73.00 194 ILE A CA 1
ATOM 1367 C C . ILE A 1 194 ? -57.734 -10.986 52.026 1.00 73.00 194 ILE A C 1
ATOM 1369 O O . ILE A 1 194 ? -57.142 -10.109 52.656 1.00 73.00 194 ILE A O 1
ATOM 1373 N N . ASN A 1 195 ? -59.066 -11.001 51.921 1.00 64.69 195 ASN A N 1
ATOM 1374 C CA . ASN A 1 195 ? -59.920 -9.990 52.545 1.00 64.69 195 ASN A CA 1
ATOM 1375 C C . ASN A 1 195 ? -59.696 -9.944 54.071 1.00 64.69 195 ASN A C 1
ATOM 1377 O O . ASN A 1 195 ? -59.749 -10.974 54.746 1.00 64.69 195 ASN A O 1
ATOM 1381 N N . GLY A 1 196 ? -59.442 -8.751 54.615 1.00 67.12 196 GLY A N 1
ATOM 1382 C CA . GLY A 1 196 ? -59.152 -8.565 56.040 1.00 67.12 196 GLY A CA 1
ATOM 1383 C C . GLY A 1 196 ? -57.749 -9.011 56.476 1.00 67.12 196 GLY A C 1
ATOM 1384 O O . GLY A 1 196 ? -57.560 -9.325 57.653 1.00 67.12 196 GLY A O 1
ATOM 1385 N N . LYS A 1 197 ? -56.769 -9.064 55.564 1.00 72.94 197 LYS A N 1
ATOM 1386 C CA . LYS A 1 197 ? -55.344 -9.269 55.875 1.00 72.94 197 LYS A CA 1
ATOM 1387 C C . LYS A 1 197 ? -54.499 -8.086 55.396 1.00 72.94 197 LYS A C 1
ATOM 1389 O O . LYS A 1 197 ? -54.850 -7.418 54.428 1.00 72.94 197 LYS A O 1
ATOM 1394 N N . LEU A 1 198 ? -53.389 -7.821 56.085 1.00 75.12 198 LEU A N 1
ATOM 1395 C CA . LEU A 1 198 ? -52.387 -6.830 55.681 1.00 75.12 198 LEU A CA 1
ATOM 1396 C C . LEU A 1 198 ? -51.341 -7.469 54.762 1.00 75.12 198 LEU A C 1
ATOM 1398 O O . LEU A 1 198 ? -50.928 -8.610 54.976 1.00 75.12 198 LEU A O 1
ATOM 1402 N N . CYS A 1 199 ? -50.875 -6.697 53.781 1.00 73.81 199 CYS A N 1
ATOM 1403 C CA . CYS A 1 199 ? -49.785 -7.082 52.893 1.00 73.81 199 CYS A CA 1
ATOM 1404 C C . CYS A 1 199 ? -48.443 -6.546 53.404 1.00 73.81 199 CYS A C 1
ATOM 1406 O O . CYS A 1 199 ? -48.352 -5.403 53.855 1.00 73.81 199 CYS A O 1
ATOM 1408 N N . ARG A 1 200 ? -47.394 -7.369 53.339 1.00 72.31 200 ARG A N 1
ATOM 1409 C CA . ARG A 1 200 ? -46.015 -7.011 53.705 1.00 72.31 200 ARG A CA 1
ATOM 1410 C C . ARG A 1 200 ? -45.067 -7.403 52.576 1.00 72.31 200 ARG A C 1
ATOM 1412 O O . ARG A 1 200 ? -45.260 -8.447 51.964 1.00 72.31 200 ARG A O 1
ATOM 1419 N N . SER A 1 201 ? -44.035 -6.598 52.330 1.00 67.12 201 SER A N 1
ATOM 1420 C CA . SER A 1 201 ? -42.939 -6.960 51.422 1.00 67.12 201 SER A CA 1
ATOM 1421 C C . SER A 1 201 ? -41.789 -7.596 52.204 1.00 67.12 201 SER A C 1
ATOM 1423 O O . SER A 1 201 ? -41.450 -7.122 53.290 1.00 67.12 201 SER A O 1
ATOM 1425 N N . ASN A 1 202 ? -41.188 -8.657 51.660 1.00 62.12 202 ASN A N 1
ATOM 1426 C CA . ASN A 1 202 ? -39.954 -9.261 52.183 1.00 62.12 202 ASN A CA 1
ATOM 1427 C C . ASN A 1 202 ? -38.715 -8.939 51.322 1.00 62.12 202 ASN A C 1
ATOM 1429 O O . ASN A 1 202 ? -37.670 -9.559 51.503 1.00 62.12 202 ASN A O 1
ATOM 1433 N N . GLY A 1 203 ? -38.835 -7.994 50.382 1.00 59.44 203 GLY A N 1
ATOM 1434 C CA . GLY A 1 203 ? -37.776 -7.633 49.436 1.00 59.44 203 GLY A CA 1
ATOM 1435 C C . GLY A 1 203 ? -37.766 -8.448 48.137 1.00 59.44 203 GLY A C 1
ATOM 1436 O O . GLY A 1 203 ? -37.050 -8.075 47.216 1.00 59.44 203 GLY A O 1
ATOM 1437 N N . SER A 1 204 ? -38.562 -9.518 48.023 1.00 59.25 204 SER A N 1
ATOM 1438 C CA . SER A 1 204 ? -38.699 -10.301 46.779 1.00 59.25 204 SER A CA 1
ATOM 1439 C C . SER A 1 204 ? -40.153 -10.540 46.358 1.00 59.25 204 SER A C 1
ATOM 1441 O O . SER A 1 204 ? -40.411 -10.729 45.174 1.00 59.25 204 SER A O 1
ATOM 1443 N N . GLN A 1 205 ? -41.111 -10.517 47.291 1.00 62.12 205 GLN A N 1
ATOM 1444 C CA . GLN A 1 205 ? -42.548 -10.674 47.029 1.00 62.12 205 GLN A CA 1
ATOM 1445 C C . GLN A 1 205 ? -43.385 -9.850 48.018 1.00 62.12 205 GLN A C 1
ATOM 1447 O O . GLN A 1 205 ? -42.957 -9.585 49.149 1.00 62.12 205 GLN A O 1
ATOM 1452 N N . VAL A 1 206 ? -44.604 -9.485 47.607 1.00 70.69 206 VAL A N 1
ATOM 1453 C CA . VAL A 1 206 ? -45.621 -8.904 48.497 1.00 70.69 206 VAL A CA 1
ATOM 1454 C C . VAL A 1 206 ? -46.546 -10.024 48.981 1.00 70.69 206 VAL A C 1
ATOM 1456 O O . VAL A 1 206 ? -47.249 -10.642 48.188 1.00 70.69 206 VAL A O 1
ATOM 1459 N N . ILE A 1 207 ? -46.550 -10.298 50.287 1.00 76.56 207 ILE A N 1
ATOM 1460 C CA . ILE A 1 207 ? -47.305 -11.389 50.923 1.00 76.56 207 ILE A CA 1
ATOM 1461 C C . ILE A 1 207 ? -48.474 -10.799 51.722 1.00 76.56 207 ILE A C 1
ATOM 1463 O O . ILE A 1 207 ? -48.257 -9.978 52.614 1.00 76.56 207 ILE A O 1
ATOM 1467 N N . CYS A 1 208 ? -49.705 -11.231 51.432 1.00 75.25 208 CYS A N 1
ATOM 1468 C CA . CYS A 1 208 ? -50.952 -10.717 52.020 1.00 75.25 208 CYS A CA 1
ATOM 1469 C C . CYS A 1 208 ? -51.618 -11.700 52.999 1.00 75.25 208 CYS A C 1
ATOM 1471 O O . CYS A 1 208 ? -52.808 -11.994 52.897 1.00 75.25 208 CYS A O 1
ATOM 1473 N N . ASP A 1 209 ? -50.846 -12.225 53.953 1.00 74.31 209 ASP A N 1
ATOM 1474 C CA . ASP A 1 209 ? -51.279 -13.258 54.905 1.00 74.31 209 ASP A CA 1
ATOM 1475 C C . ASP A 1 209 ? -51.471 -12.750 56.346 1.00 74.31 209 ASP A C 1
ATOM 1477 O O . ASP A 1 209 ? -52.035 -13.452 57.195 1.00 74.31 209 ASP A O 1
ATOM 1481 N N . ALA A 1 210 ? -51.030 -11.525 56.645 1.00 70.75 210 ALA A N 1
ATOM 1482 C CA . ALA A 1 210 ? -50.953 -11.043 58.013 1.00 70.75 210 ALA A CA 1
ATOM 1483 C C . ALA A 1 210 ? -52.351 -10.724 58.559 1.00 70.75 210 ALA A C 1
ATOM 1485 O O . ALA A 1 210 ? -53.035 -9.814 58.091 1.00 70.75 210 ALA A O 1
ATOM 1486 N N . THR A 1 211 ? -52.789 -11.475 59.572 1.00 68.88 211 THR A N 1
ATOM 1487 C CA . THR A 1 211 ? -54.025 -11.184 60.315 1.00 68.88 211 THR A CA 1
ATOM 1488 C C . THR A 1 211 ? -53.931 -9.789 60.908 1.00 68.88 211 THR A C 1
ATOM 1490 O O . THR A 1 211 ? -52.984 -9.538 61.649 1.00 68.88 211 THR A O 1
ATOM 1493 N N . VAL A 1 212 ? -54.891 -8.901 60.612 1.00 57.44 212 VAL A N 1
ATOM 1494 C CA . VAL A 1 212 ? -54.950 -7.585 61.268 1.00 57.44 212 VAL A CA 1
ATOM 1495 C C . VAL A 1 212 ? -55.049 -7.827 62.778 1.00 57.44 212 VAL A C 1
ATOM 1497 O O . VAL A 1 212 ? -56.037 -8.421 63.220 1.00 57.44 212 VAL A O 1
ATOM 1500 N N . PRO A 1 213 ? -54.043 -7.444 63.588 1.00 57.84 213 PRO A N 1
ATOM 1501 C CA . PRO A 1 213 ? -54.127 -7.615 65.029 1.00 57.84 213 PRO A CA 1
ATOM 1502 C C . PRO A 1 213 ? -55.286 -6.772 65.559 1.00 57.84 213 PRO A C 1
ATOM 1504 O O . PRO A 1 213 ? -55.397 -5.588 65.233 1.00 57.84 213 PRO A O 1
ATOM 1507 N N . ALA A 1 214 ? -56.152 -7.377 66.371 1.00 52.25 214 ALA A N 1
ATOM 1508 C CA . ALA A 1 214 ? -57.261 -6.684 67.008 1.00 52.25 214 ALA A CA 1
ATOM 1509 C C . ALA A 1 214 ? -56.741 -5.557 67.930 1.00 52.25 214 ALA A C 1
ATOM 1511 O O . ALA A 1 214 ? -56.293 -5.785 69.049 1.00 52.25 214 ALA A O 1
ATOM 1512 N N . SER A 1 215 ? -56.775 -4.335 67.396 1.00 59.22 215 SER A N 1
ATOM 1513 C CA . SER A 1 215 ? -57.139 -3.079 68.066 1.00 59.22 215 SER A CA 1
ATOM 1514 C C . SER A 1 215 ? -56.444 -2.670 69.378 1.00 59.22 215 SER A C 1
ATOM 1516 O O . SER A 1 215 ? -57.118 -2.299 70.338 1.00 59.22 215 SER A O 1
ATOM 1518 N N . SER A 1 216 ? -55.113 -2.574 69.405 1.00 48.44 216 SER A N 1
ATOM 1519 C CA . SER A 1 216 ? -54.448 -1.647 70.351 1.00 48.44 216 SER A CA 1
ATOM 1520 C C . SER A 1 216 ? -53.145 -1.011 69.851 1.00 48.44 216 SER A C 1
ATOM 1522 O O . SER A 1 216 ? -52.760 0.039 70.351 1.00 48.44 216 SER A O 1
ATOM 1524 N N . ALA A 1 217 ? -52.506 -1.555 68.809 1.00 53.59 217 ALA A N 1
ATOM 1525 C CA . ALA A 1 217 ? -51.269 -0.998 68.242 1.00 53.59 217 ALA A CA 1
ATOM 1526 C C . ALA A 1 217 ? -51.476 0.078 67.147 1.00 53.59 217 ALA A C 1
ATOM 1528 O O . ALA A 1 217 ? -50.498 0.602 66.618 1.00 53.59 217 ALA A O 1
ATOM 1529 N N . TYR A 1 218 ? -52.726 0.411 66.791 1.00 54.47 218 TYR A N 1
ATOM 1530 C CA . TYR A 1 218 ? -53.044 1.256 65.623 1.00 54.47 218 TYR A CA 1
ATOM 1531 C C . TYR A 1 218 ? -53.837 2.534 65.927 1.00 54.47 218 TYR A C 1
ATOM 1533 O O . TYR A 1 218 ? -54.077 3.315 65.012 1.00 54.47 218 TYR A O 1
ATOM 1541 N N . SER A 1 219 ? -54.247 2.794 67.173 1.00 51.78 219 SER A N 1
ATOM 1542 C CA . SER A 1 219 ? -55.098 3.959 67.466 1.00 51.78 219 SER A CA 1
ATOM 1543 C C . SER A 1 219 ? -54.358 5.300 67.472 1.00 51.78 219 SER A C 1
ATOM 1545 O O . SER A 1 219 ? -55.017 6.331 67.554 1.00 51.78 219 SER A O 1
ATOM 1547 N N . ASN A 1 220 ? -53.022 5.317 67.379 1.00 58.25 220 ASN A N 1
ATOM 1548 C CA . ASN A 1 220 ? -52.267 6.548 67.141 1.00 58.25 220 ASN A CA 1
ATOM 1549 C C . ASN A 1 220 ? -50.828 6.238 66.666 1.00 58.25 220 ASN A C 1
ATOM 1551 O O . ASN A 1 220 ? -49.926 6.137 67.502 1.00 58.25 220 ASN A O 1
ATOM 1555 N N . PRO A 1 221 ? -50.575 6.006 65.363 1.00 66.94 221 PRO A N 1
ATOM 1556 C CA . PRO A 1 221 ? -49.203 5.915 64.872 1.00 66.94 221 PRO A CA 1
ATOM 1557 C C . PRO A 1 221 ? -48.456 7.222 65.206 1.00 66.94 221 PRO A C 1
ATOM 1559 O O . PRO A 1 221 ? -49.020 8.303 65.020 1.00 66.94 221 PRO A O 1
ATOM 1562 N N . PRO A 1 222 ? -47.217 7.162 65.728 1.00 77.81 222 PRO A N 1
ATOM 1563 C CA . PRO A 1 222 ? -46.469 8.364 66.076 1.00 77.81 222 PRO A CA 1
ATOM 1564 C C . PRO A 1 222 ? -46.255 9.238 64.834 1.00 77.81 222 PRO A C 1
ATOM 1566 O O . PRO A 1 222 ? -45.852 8.746 63.782 1.00 77.81 222 PRO A O 1
ATOM 1569 N N . ALA A 1 223 ? -46.519 10.542 64.955 1.00 80.44 223 ALA A N 1
ATOM 1570 C CA . ALA A 1 223 ? -46.224 11.500 63.897 1.00 80.44 223 ALA A CA 1
ATOM 1571 C C . ALA A 1 223 ? -44.702 11.628 63.744 1.00 80.44 223 ALA A C 1
ATOM 1573 O O . ALA A 1 223 ? -44.015 12.058 64.672 1.00 80.44 223 ALA A O 1
ATOM 1574 N N . CYS A 1 224 ? -44.171 11.240 62.585 1.00 81.75 224 CYS A N 1
ATOM 1575 C CA . CYS A 1 224 ? -42.738 11.311 62.333 1.00 81.75 224 CYS A CA 1
ATOM 15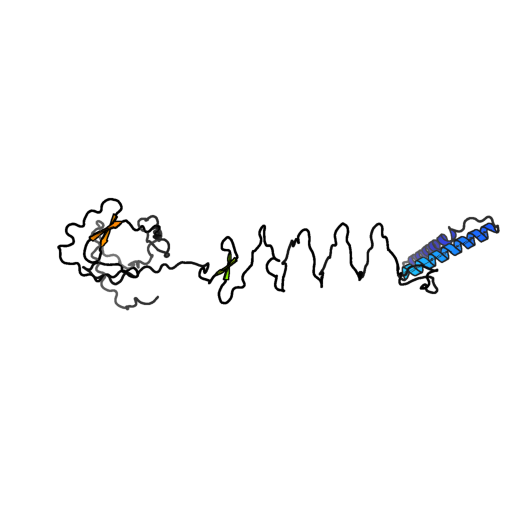76 C C . CYS A 1 224 ? -42.288 12.761 62.099 1.00 81.75 224 CYS A C 1
ATOM 1578 O O . CYS A 1 224 ? -42.859 13.441 61.245 1.00 81.75 224 CYS A O 1
ATOM 1580 N N . PRO A 1 225 ? -41.275 13.258 62.833 1.00 80.25 225 PRO A N 1
ATOM 1581 C CA . PRO A 1 225 ? -40.734 14.590 62.607 1.00 80.25 225 PRO A CA 1
ATOM 1582 C C . PRO A 1 225 ? -39.840 14.625 61.355 1.00 80.25 225 PRO A C 1
ATOM 1584 O O . PRO A 1 225 ? -39.032 13.727 61.114 1.00 80.25 225 PRO A O 1
ATOM 1587 N N . GLY A 1 226 ? -39.940 15.709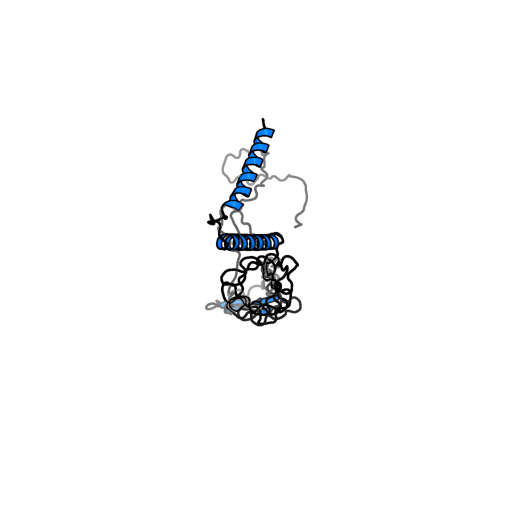 60.582 1.00 83.75 226 GLY A N 1
ATOM 1588 C CA . GLY A 1 226 ? -39.069 15.970 59.431 1.00 83.75 226 GLY A CA 1
ATOM 1589 C C . GLY A 1 226 ? -39.316 15.043 58.235 1.00 83.75 226 GLY A C 1
ATOM 1590 O O . GLY A 1 226 ? -40.457 14.752 57.892 1.00 83.75 226 GLY A O 1
ATOM 1591 N N . SER A 1 227 ? -38.237 14.603 57.581 1.00 77.38 227 SER A N 1
ATOM 1592 C CA . SER A 1 227 ? -38.260 13.714 56.407 1.00 77.38 227 SER A CA 1
ATOM 1593 C C . SER A 1 227 ? -38.332 12.223 56.758 1.00 77.38 227 SER A C 1
ATOM 1595 O O . SER A 1 227 ? -38.096 11.376 55.905 1.00 77.38 227 SER A O 1
ATOM 1597 N N . GLN A 1 228 ? -38.621 11.871 58.010 1.00 81.56 228 GLN A N 1
ATOM 1598 C CA . GLN A 1 228 ? -38.707 10.473 58.421 1.00 81.56 228 GLN A CA 1
ATOM 1599 C C . GLN A 1 228 ? -40.009 9.827 57.931 1.00 81.56 228 GLN A C 1
ATOM 1601 O O . GLN A 1 228 ? -41.063 10.466 57.885 1.00 81.56 228 GLN A O 1
ATOM 1606 N N . LYS A 1 229 ? -39.946 8.540 57.592 1.00 78.25 229 LYS A N 1
ATOM 1607 C CA . LYS A 1 229 ? -41.098 7.730 57.186 1.00 78.25 229 LYS A CA 1
ATOM 1608 C C . LYS A 1 229 ? -41.435 6.712 58.274 1.00 78.25 229 LYS A C 1
ATOM 1610 O O . LYS A 1 229 ? -40.555 6.216 58.980 1.00 78.25 229 LYS A O 1
ATOM 1615 N N . LEU A 1 230 ? -42.727 6.414 58.405 1.00 79.06 230 LEU A N 1
ATOM 1616 C CA . LEU A 1 230 ? -43.233 5.359 59.280 1.00 79.06 230 LEU A CA 1
ATOM 1617 C C . LEU A 1 230 ? -42.827 3.989 58.724 1.00 79.06 230 LEU A C 1
ATOM 1619 O O . LEU A 1 230 ? -43.154 3.651 57.590 1.00 79.06 230 LEU A O 1
ATOM 1623 N N . TYR A 1 231 ? -42.149 3.193 59.543 1.00 74.94 231 TYR A N 1
ATOM 1624 C CA . TYR A 1 231 ? -41.678 1.852 59.216 1.00 74.94 231 TYR A CA 1
ATOM 1625 C C . TYR A 1 231 ? -42.144 0.855 60.277 1.00 74.94 231 TYR A C 1
ATOM 1627 O O . TYR A 1 231 ? -41.985 1.099 61.475 1.00 74.94 231 TYR A O 1
ATOM 1635 N N . TRP A 1 232 ? -42.725 -0.267 59.851 1.00 73.44 232 TRP A N 1
ATOM 1636 C CA . TRP A 1 232 ? -43.130 -1.346 60.752 1.00 73.44 232 TRP A CA 1
ATOM 1637 C C . TRP A 1 232 ? -41.965 -2.311 60.972 1.00 73.44 232 TRP A C 1
ATOM 1639 O O . TRP A 1 232 ? -41.555 -3.011 60.050 1.00 73.44 232 TRP A O 1
ATOM 1649 N N . ASN A 1 233 ? -41.458 -2.397 62.202 1.00 68.81 233 ASN A N 1
ATOM 1650 C CA . ASN A 1 233 ? -40.303 -3.244 62.531 1.00 68.81 233 ASN A CA 1
ATOM 1651 C C . ASN A 1 233 ? -40.662 -4.702 62.890 1.00 68.81 233 ASN A C 1
ATOM 1653 O O . ASN A 1 233 ? -39.816 -5.440 63.387 1.00 68.81 233 ASN A O 1
ATOM 1657 N N . GLY A 1 234 ? -41.919 -5.109 62.692 1.00 66.38 234 GLY A N 1
ATOM 1658 C CA . GLY A 1 234 ? -42.431 -6.423 63.094 1.00 66.38 234 GLY A CA 1
ATOM 1659 C C . GLY A 1 234 ? -43.293 -6.397 64.359 1.00 66.38 234 GLY A C 1
ATOM 1660 O O . GLY A 1 234 ? -44.177 -7.244 64.474 1.00 66.38 234 GLY A O 1
ATOM 1661 N N . SER A 1 235 ? -43.113 -5.402 65.235 1.00 69.56 235 SER A N 1
ATOM 1662 C CA . SER A 1 235 ? -43.823 -5.306 66.523 1.00 69.56 235 SER A CA 1
ATOM 1663 C C . SER A 1 235 ? -44.388 -3.914 66.834 1.00 69.56 235 SER A C 1
ATOM 1665 O O . SER A 1 235 ? -45.345 -3.807 67.600 1.00 69.56 235 SER A O 1
ATOM 1667 N N . ALA A 1 236 ? -43.814 -2.850 66.268 1.00 71.88 236 ALA A N 1
ATOM 1668 C CA . ALA A 1 236 ? -44.262 -1.473 66.449 1.00 71.88 236 ALA A CA 1
ATOM 1669 C C . ALA A 1 236 ? -43.961 -0.607 65.214 1.00 71.88 236 ALA A C 1
ATOM 1671 O O . ALA A 1 236 ? -43.069 -0.896 64.411 1.00 71.88 236 ALA A O 1
ATOM 1672 N N . TRP A 1 237 ? -44.699 0.496 65.096 1.00 74.25 237 TRP A N 1
ATOM 1673 C CA . TRP A 1 237 ? -44.422 1.568 64.148 1.00 74.25 237 TRP A CA 1
ATOM 1674 C C . TRP A 1 237 ? -43.275 2.443 64.668 1.00 74.25 237 TRP A C 1
ATOM 1676 O O . TRP A 1 237 ? -43.358 2.989 65.767 1.00 74.25 237 TRP A O 1
ATOM 1686 N N . THR A 1 238 ? -42.216 2.592 63.877 1.00 83.12 238 THR A N 1
ATOM 1687 C CA . THR A 1 238 ? -41.041 3.420 64.195 1.00 83.12 238 THR A CA 1
ATOM 1688 C C . THR A 1 238 ? -40.776 4.425 63.083 1.00 83.12 238 THR A C 1
ATOM 1690 O O . THR A 1 238 ? -40.967 4.102 61.915 1.00 83.12 238 THR A O 1
ATOM 1693 N N . CYS A 1 239 ? -40.315 5.626 63.423 1.00 85.00 239 CYS A N 1
ATOM 1694 C CA . CYS A 1 239 ? -39.899 6.618 62.436 1.00 85.00 239 CYS A CA 1
ATOM 1695 C C . CYS A 1 239 ? -38.428 6.405 62.077 1.00 85.00 239 CYS A C 1
ATOM 1697 O O . CYS A 1 239 ? -37.569 6.412 62.959 1.00 85.00 239 CYS A O 1
ATOM 1699 N N . ILE A 1 240 ? -38.142 6.207 60.793 1.00 84.12 240 ILE A N 1
ATOM 1700 C CA . ILE A 1 240 ? -36.778 6.061 60.271 1.00 84.12 240 ILE A CA 1
ATOM 1701 C C . ILE A 1 240 ? -36.516 7.122 59.205 1.00 84.12 240 ILE A C 1
ATOM 1703 O O . ILE A 1 240 ? -37.451 7.600 58.564 1.00 84.12 240 ILE A O 1
ATOM 1707 N N . ALA A 1 241 ? -35.253 7.515 59.023 1.00 82.69 241 ALA A N 1
ATOM 1708 C CA . ALA A 1 241 ? -34.875 8.405 57.928 1.00 82.69 241 ALA A CA 1
ATOM 1709 C C . ALA A 1 241 ? -35.289 7.785 56.587 1.00 82.69 241 ALA A C 1
ATOM 1711 O O . ALA A 1 241 ? -35.132 6.577 56.402 1.00 82.69 241 ALA A O 1
ATOM 1712 N N . ASP A 1 242 ? -35.830 8.608 55.686 1.00 73.38 242 ASP A N 1
ATOM 1713 C CA . ASP A 1 242 ? -36.141 8.180 54.327 1.00 73.38 242 ASP A CA 1
ATOM 1714 C C . ASP A 1 242 ? -34.860 7.654 53.674 1.00 73.38 242 ASP A C 1
ATOM 1716 O O . ASP A 1 242 ? -33.905 8.403 53.467 1.00 73.38 242 ASP A O 1
ATOM 1720 N N . GLN A 1 243 ? -34.820 6.345 53.423 1.00 64.50 243 GLN A N 1
ATOM 1721 C CA . GLN A 1 243 ? -33.681 5.700 52.773 1.00 64.50 243 GLN A CA 1
ATOM 1722 C C . GLN A 1 243 ? -33.631 6.012 51.276 1.00 64.50 243 GLN A C 1
ATOM 1724 O O . GLN A 1 243 ? -32.669 5.611 50.633 1.00 64.50 243 GLN A O 1
ATOM 1729 N N . GLY A 1 244 ? -34.620 6.747 50.747 1.00 56.47 244 GLY A N 1
ATOM 1730 C CA . GLY A 1 244 ? -34.599 7.329 49.416 1.00 56.47 244 GLY A CA 1
ATOM 1731 C C . GLY A 1 244 ? -34.487 6.282 48.316 1.00 56.47 244 GLY A C 1
ATOM 1732 O O . GLY A 1 244 ? -33.394 5.860 47.948 1.00 56.47 244 GLY A O 1
ATOM 1733 N N . LEU A 1 245 ? -35.609 5.941 47.689 1.00 54.75 245 LEU A N 1
ATOM 1734 C CA . LEU A 1 245 ? -35.543 5.485 46.303 1.00 54.75 245 LEU A CA 1
ATOM 1735 C C . LEU A 1 245 ? -35.110 6.700 45.472 1.00 54.75 245 LEU A C 1
ATOM 1737 O O . LEU A 1 245 ? -35.877 7.641 45.285 1.00 54.75 245 LEU A O 1
ATOM 1741 N N . THR A 1 246 ? -33.840 6.745 45.063 1.00 54.50 246 THR A N 1
ATOM 1742 C CA . THR A 1 246 ? -33.266 7.901 44.347 1.00 54.50 246 THR A CA 1
ATOM 1743 C C . THR A 1 246 ? -33.689 7.970 42.881 1.00 54.50 246 THR A C 1
ATOM 1745 O O . THR A 1 246 ? -33.503 9.005 42.243 1.00 54.50 246 THR A O 1
ATOM 1748 N N . SER A 1 247 ? -34.302 6.906 42.361 1.00 53.81 247 SER A N 1
ATOM 1749 C CA . SER A 1 247 ? -35.076 6.935 41.125 1.00 53.81 247 SER A CA 1
ATOM 1750 C C . SER A 1 247 ? -36.085 5.794 41.107 1.00 53.81 247 SER A C 1
ATOM 1752 O O . SER A 1 247 ? -35.702 4.637 41.274 1.00 53.81 247 SER A O 1
ATOM 1754 N N . GLU A 1 248 ? -37.339 6.122 40.829 1.00 55.16 248 GLU A N 1
ATOM 1755 C CA . GLU A 1 248 ? -38.359 5.173 40.389 1.00 55.16 248 GLU A CA 1
ATOM 1756 C C . GLU A 1 248 ? -38.723 5.553 38.947 1.00 55.16 248 GLU A C 1
ATOM 1758 O O . GLU A 1 248 ? -38.734 6.735 38.588 1.00 55.16 248 GLU A O 1
ATOM 1763 N N . SER A 1 249 ? -38.920 4.561 38.085 1.00 52.25 249 SER A N 1
ATOM 1764 C CA . SER A 1 249 ? -39.426 4.764 36.726 1.00 52.25 249 SER A CA 1
ATOM 1765 C C . SER A 1 249 ? -40.778 4.090 36.619 1.00 52.25 249 SER A C 1
ATOM 1767 O O . SER A 1 249 ? -40.903 3.019 36.037 1.00 52.25 249 SER A O 1
ATOM 1769 N N . ASP A 1 250 ? -41.796 4.734 37.179 1.00 58.44 250 ASP A N 1
ATOM 1770 C CA . ASP A 1 250 ? -43.168 4.321 36.931 1.00 58.44 250 ASP A CA 1
ATOM 1771 C C . ASP A 1 250 ? -43.533 4.574 35.459 1.00 58.44 250 ASP A C 1
ATOM 1773 O O . ASP A 1 250 ? -43.191 5.628 34.900 1.00 58.44 250 ASP A O 1
ATOM 1777 N N . PRO A 1 251 ? -44.284 3.664 34.813 1.00 63.91 251 PRO A N 1
ATOM 1778 C CA . PRO A 1 251 ? -44.899 3.945 33.528 1.00 63.91 251 PRO A CA 1
ATOM 1779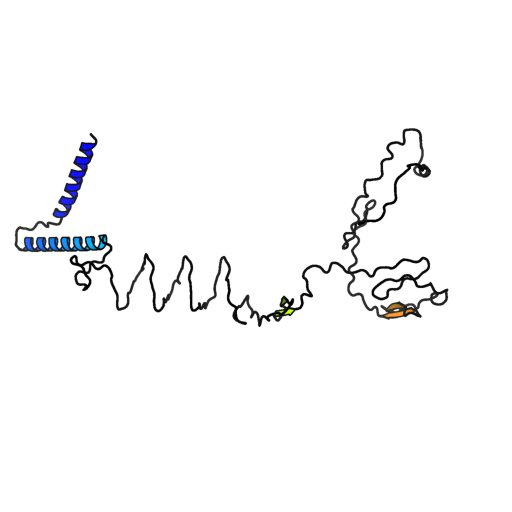 C C . PRO A 1 251 ? -45.809 5.167 33.669 1.00 63.91 251 PRO A C 1
ATOM 1781 O O . PRO A 1 251 ? -46.856 5.117 34.317 1.00 63.91 251 PRO A O 1
ATOM 1784 N N . GLN A 1 252 ? -45.430 6.285 33.050 1.00 68.75 252 GLN A N 1
ATOM 1785 C CA . GLN A 1 252 ? -46.280 7.468 33.061 1.00 68.75 252 GLN A CA 1
ATOM 1786 C C . GLN A 1 252 ? -47.605 7.145 32.362 1.00 68.75 252 GLN A C 1
ATOM 1788 O O . GLN A 1 252 ? -47.635 6.659 31.225 1.00 68.75 252 GLN A O 1
ATOM 1793 N N . VAL A 1 253 ? -48.713 7.418 33.050 1.00 67.75 253 VAL A N 1
ATOM 1794 C CA . VAL A 1 253 ? -50.042 7.346 32.447 1.00 67.75 253 VAL A CA 1
ATOM 1795 C C . VAL A 1 253 ? -50.231 8.596 31.595 1.00 67.75 253 VAL A C 1
ATOM 1797 O O . VAL A 1 253 ? -50.134 9.719 32.092 1.00 67.75 253 VAL A O 1
ATOM 1800 N N . GLY A 1 254 ? -50.470 8.408 30.296 1.00 67.69 254 GLY A N 1
ATOM 1801 C CA . GLY A 1 254 ? -50.784 9.503 29.381 1.00 67.69 254 GLY A CA 1
ATOM 1802 C C . GLY A 1 254 ? -52.091 10.220 29.748 1.00 67.69 254 GLY A C 1
ATOM 1803 O O . GLY A 1 254 ? -52.829 9.821 30.646 1.00 67.69 254 GLY A O 1
ATOM 1804 N N . THR A 1 255 ? -52.418 11.296 29.032 1.00 75.06 255 THR A N 1
ATOM 1805 C CA . THR A 1 255 ? -53.644 12.070 29.282 1.00 75.06 255 THR A CA 1
ATOM 1806 C C . THR A 1 255 ? -54.904 11.207 29.126 1.00 75.06 255 THR A C 1
ATOM 1808 O O . THR A 1 255 ? -55.138 10.621 28.069 1.00 75.06 255 THR A O 1
ATOM 1811 N N . LEU A 1 256 ? -55.740 11.162 30.167 1.00 80.12 256 LEU A N 1
ATOM 1812 C CA . LEU A 1 256 ? -57.032 10.471 30.157 1.00 80.12 256 LEU A CA 1
ATOM 1813 C C . LEU A 1 256 ? -58.013 11.187 29.218 1.00 80.12 256 LEU A C 1
ATOM 1815 O O . LEU A 1 256 ? -58.316 12.366 29.408 1.00 80.12 256 LEU A O 1
ATOM 1819 N N . GLN A 1 257 ? -58.536 10.472 28.220 1.00 80.50 257 GLN A N 1
ATOM 1820 C CA . GLN A 1 257 ? -59.587 10.975 27.336 1.00 80.50 257 GLN A CA 1
ATOM 1821 C C . GLN A 1 257 ? -60.926 10.314 27.664 1.00 80.50 257 GLN A C 1
ATOM 1823 O O . GLN A 1 257 ? -61.040 9.090 27.724 1.00 80.50 257 GLN A O 1
ATOM 1828 N N . ASN A 1 258 ? -61.962 11.133 27.859 1.00 81.25 258 ASN A N 1
ATOM 1829 C CA . ASN A 1 258 ? -63.303 10.644 28.163 1.00 81.25 258 ASN A CA 1
ATOM 1830 C C . ASN A 1 258 ? -63.831 9.740 27.031 1.00 81.25 258 ASN A C 1
ATOM 1832 O O . ASN A 1 258 ? -63.804 10.123 25.861 1.00 81.25 258 ASN A O 1
ATOM 1836 N N . GLY A 1 259 ? -64.321 8.547 27.382 1.00 80.06 259 GLY A N 1
ATOM 1837 C CA . GLY A 1 259 ? -64.845 7.564 26.425 1.00 80.06 259 GLY A CA 1
ATOM 1838 C C . GLY A 1 259 ? -63.788 6.729 25.685 1.00 80.06 259 GLY A C 1
ATOM 1839 O O . GLY A 1 259 ? -64.142 6.016 24.743 1.00 80.06 259 GLY A O 1
ATOM 1840 N N . LYS A 1 260 ? -62.511 6.799 26.084 1.00 83.44 260 LYS A N 1
ATOM 1841 C CA . LYS A 1 260 ? -61.418 5.972 25.547 1.00 83.44 260 LYS A CA 1
ATOM 1842 C C . LYS A 1 260 ? -60.920 4.955 26.576 1.00 83.44 260 LYS A C 1
ATOM 1844 O O . LYS A 1 260 ? -61.081 5.135 27.778 1.00 83.44 260 LYS A O 1
ATOM 1849 N N . TRP A 1 261 ? -60.353 3.863 26.077 1.00 82.44 261 TRP A N 1
ATOM 1850 C CA . TRP A 1 261 ? -59.729 2.790 26.843 1.00 82.44 261 TRP A CA 1
ATOM 1851 C C . TRP A 1 261 ? -58.218 3.004 26.919 1.00 82.44 261 TRP A C 1
ATOM 1853 O O . TRP A 1 261 ? -57.602 3.541 25.994 1.00 82.44 261 TRP A O 1
ATOM 1863 N N . CYS A 1 262 ? -57.630 2.556 28.026 1.00 83.25 262 CYS A N 1
ATOM 1864 C CA . CYS A 1 262 ? -56.190 2.558 28.223 1.00 83.25 262 CYS A CA 1
ATOM 1865 C C . CYS A 1 262 ? -55.589 1.207 27.848 1.00 83.25 262 CYS A C 1
ATOM 1867 O O . CYS A 1 262 ? -56.087 0.160 28.252 1.00 83.25 262 CYS A O 1
ATOM 1869 N N . THR A 1 263 ? -54.500 1.243 27.092 1.00 82.69 263 THR A N 1
ATOM 1870 C CA . THR A 1 263 ? -53.695 0.076 26.722 1.00 82.69 263 THR A CA 1
ATOM 1871 C C . THR A 1 263 ? -52.255 0.313 27.161 1.00 82.69 263 THR A C 1
ATOM 1873 O O . THR A 1 263 ? -51.751 1.426 27.008 1.00 82.69 263 THR A O 1
ATOM 1876 N N . SER A 1 264 ? -51.596 -0.712 27.701 1.00 76.44 264 SER A N 1
ATOM 1877 C CA . SER A 1 264 ? -50.192 -0.647 28.124 1.00 76.44 264 SER A CA 1
ATOM 1878 C C . SER A 1 264 ? -49.313 -1.481 27.200 1.00 76.44 264 SER A C 1
ATOM 1880 O O . SER A 1 264 ? -49.726 -2.550 26.755 1.00 76.44 264 SER A O 1
ATOM 1882 N N . ASN A 1 265 ? -48.102 -0.998 26.928 1.00 69.19 265 ASN A N 1
ATOM 1883 C CA . ASN A 1 265 ? -47.048 -1.753 26.243 1.00 69.19 265 ASN A CA 1
ATOM 1884 C C . ASN A 1 265 ? -45.914 -2.182 27.193 1.00 69.19 265 ASN A C 1
ATOM 1886 O O . ASN A 1 265 ? -44.827 -2.512 26.731 1.00 69.19 265 ASN A O 1
ATOM 1890 N N . GLY A 1 266 ? -46.145 -2.122 28.508 1.00 66.62 266 GLY A N 1
ATOM 1891 C CA . GLY A 1 266 ? -45.151 -2.452 29.534 1.00 66.62 266 GLY A CA 1
ATOM 1892 C C . GLY A 1 266 ? -44.215 -1.301 29.917 1.00 66.62 266 GLY A C 1
ATOM 1893 O O . GLY A 1 266 ? -43.601 -1.365 30.971 1.00 66.62 266 GLY A O 1
ATOM 1894 N N . SER A 1 267 ? -44.138 -0.221 29.130 1.00 66.31 267 SER A N 1
ATOM 1895 C CA . SER A 1 267 ? -43.321 0.965 29.464 1.00 66.31 267 SER A CA 1
ATOM 1896 C C . SER A 1 267 ? -44.123 2.268 29.543 1.00 66.31 267 SER A C 1
ATOM 1898 O O . SER A 1 267 ? -43.619 3.279 30.021 1.00 66.31 267 SER A O 1
ATOM 1900 N N . SER A 1 268 ? -45.373 2.276 29.073 1.00 71.06 268 SER A N 1
ATOM 1901 C CA . SER A 1 268 ? -46.268 3.437 29.127 1.00 71.06 268 SER A CA 1
ATOM 1902 C C . SER A 1 268 ? -47.734 3.006 29.048 1.00 71.06 268 SER A C 1
ATOM 1904 O O . SER A 1 268 ? -48.057 2.028 28.367 1.00 71.06 268 SER A O 1
ATOM 1906 N N . VAL A 1 269 ? -48.628 3.745 29.713 1.00 79.62 269 VAL A N 1
ATOM 1907 C CA . VAL A 1 269 ? -50.084 3.535 29.625 1.00 79.62 269 VAL A CA 1
ATOM 1908 C C . VAL A 1 269 ? -50.688 4.597 28.706 1.00 79.62 269 VAL A C 1
ATOM 1910 O O . VAL A 1 269 ? -50.652 5.790 29.008 1.00 79.62 269 VAL A O 1
ATOM 1913 N N . ASN A 1 270 ? -51.262 4.170 27.579 1.00 80.88 270 ASN A N 1
ATOM 1914 C CA . ASN A 1 270 ? -51.855 5.049 26.570 1.00 80.88 270 ASN A CA 1
ATOM 1915 C C . ASN A 1 270 ? -53.389 4.955 26.577 1.00 80.88 270 ASN A C 1
ATOM 1917 O O . ASN A 1 270 ? -53.947 3.913 26.245 1.00 80.88 270 ASN A O 1
ATOM 1921 N N . CYS A 1 271 ? -54.062 6.061 26.905 1.00 86.44 271 CYS A N 1
ATOM 1922 C CA . CYS A 1 271 ? -55.515 6.163 27.095 1.00 86.44 271 CYS A CA 1
ATOM 1923 C C . CYS A 1 271 ? -56.275 6.773 25.909 1.00 86.44 271 CYS A C 1
ATOM 1925 O O . CYS A 1 271 ? -57.210 7.552 26.095 1.00 86.44 271 CYS A O 1
ATOM 1927 N N . THR A 1 272 ? -55.867 6.444 24.683 1.00 85.38 272 THR A N 1
ATOM 1928 C CA . THR A 1 272 ? -56.477 6.982 23.451 1.00 85.38 272 THR A CA 1
ATOM 1929 C C . THR A 1 272 ? -57.226 5.936 22.622 1.00 85.38 272 THR A C 1
ATOM 1931 O O . THR A 1 272 ? -57.918 6.285 21.660 1.00 85.38 272 THR A O 1
ATOM 1934 N N . SER A 1 273 ? -57.144 4.660 23.002 1.00 82.56 273 SER A N 1
ATOM 1935 C CA . SER A 1 273 ? -57.731 3.549 22.254 1.00 82.56 273 SER A CA 1
ATOM 1936 C C . SER A 1 273 ? -59.256 3.591 22.321 1.00 82.56 273 SER A C 1
ATOM 1938 O O . SER A 1 273 ? -59.849 3.828 23.371 1.00 82.56 273 SER A O 1
ATOM 1940 N N . SER A 1 274 ? -59.934 3.382 21.195 1.00 82.12 274 SER A N 1
ATOM 1941 C CA . SER A 1 274 ? -61.394 3.238 21.216 1.00 82.12 274 SER A CA 1
ATOM 1942 C C . SER A 1 274 ? -61.774 1.889 21.845 1.00 82.12 274 SER A C 1
ATOM 1944 O O . SER A 1 274 ? -61.043 0.920 21.642 1.00 82.12 274 SER A O 1
ATOM 1946 N N . PRO A 1 275 ? -62.896 1.801 22.583 1.00 78.44 275 PRO A N 1
ATOM 1947 C CA . PRO A 1 275 ? -63.415 0.519 23.057 1.00 78.44 275 PRO A CA 1
ATOM 1948 C C . PRO A 1 275 ? -63.585 -0.481 21.897 1.00 78.44 275 PRO A C 1
ATOM 1950 O O . PRO A 1 275 ? -63.926 -0.053 20.788 1.00 78.44 275 PRO A O 1
ATOM 1953 N N . PRO A 1 276 ? -63.397 -1.794 22.133 1.00 75.56 276 PRO A N 1
ATOM 1954 C CA . PRO A 1 276 ? -63.639 -2.819 21.123 1.00 75.56 276 PRO A CA 1
ATOM 1955 C C . PRO A 1 276 ? -65.064 -2.718 20.568 1.00 75.56 276 PRO A C 1
ATOM 1957 O O . PRO A 1 276 ? -66.044 -2.731 21.316 1.00 75.56 276 PRO A O 1
ATOM 1960 N N . SER A 1 277 ? -65.193 -2.620 19.244 1.00 67.12 277 SER A N 1
ATOM 1961 C CA . SER A 1 277 ? -66.483 -2.578 18.555 1.00 67.12 277 SER A CA 1
ATOM 1962 C C . SER A 1 277 ? -67.077 -3.983 18.436 1.00 67.12 277 SER A C 1
ATOM 1964 O O . SER A 1 277 ? -67.161 -4.549 17.349 1.00 67.12 277 SER A O 1
ATOM 1966 N N . SER A 1 278 ? -67.469 -4.569 19.559 1.00 56.31 278 SER A N 1
ATOM 1967 C CA . SER A 1 278 ? -68.251 -5.804 19.572 1.00 56.31 278 SER A CA 1
ATOM 1968 C C . SER A 1 278 ? -69.197 -5.822 20.765 1.00 56.31 278 SER A C 1
ATOM 1970 O O . SER A 1 278 ? -69.203 -6.749 21.568 1.00 56.31 278 SER A O 1
ATOM 1972 N N . ALA A 1 279 ? -70.034 -4.792 20.871 1.00 48.94 279 ALA A N 1
ATOM 1973 C CA . ALA A 1 279 ? -71.382 -5.045 21.351 1.00 48.94 279 ALA A CA 1
ATOM 1974 C C . ALA A 1 279 ? -72.136 -5.682 20.172 1.00 48.94 279 ALA A C 1
ATOM 1976 O O . ALA A 1 279 ? -72.231 -5.039 19.120 1.00 48.94 279 ALA A O 1
ATOM 1977 N N . PRO A 1 280 ? -72.646 -6.923 20.284 1.00 50.00 280 PRO A N 1
ATOM 1978 C CA . PRO A 1 280 ? -73.594 -7.430 19.309 1.00 50.00 280 PRO A CA 1
ATOM 1979 C C . PRO A 1 280 ? -74.746 -6.432 19.281 1.00 50.00 280 PRO A C 1
ATOM 1981 O O . PRO A 1 280 ? -75.379 -6.173 20.308 1.00 50.00 280 PRO A O 1
ATOM 1984 N N . ALA A 1 281 ? -75.003 -5.831 18.124 1.00 47.25 281 ALA A N 1
ATOM 1985 C CA . ALA A 1 281 ? -76.256 -5.137 17.929 1.00 47.25 281 ALA A CA 1
ATOM 1986 C C . ALA A 1 281 ? -77.364 -6.154 18.236 1.00 47.25 281 ALA A C 1
ATOM 1988 O O . ALA A 1 281 ? -77.457 -7.191 17.579 1.00 47.25 281 ALA A O 1
ATOM 1989 N N . CYS A 1 282 ? -78.187 -5.891 19.252 1.00 46.56 282 CYS A N 1
ATOM 1990 C CA . CYS A 1 282 ? -79.476 -6.561 19.391 1.00 46.56 282 CYS A CA 1
ATOM 1991 C C . CYS A 1 282 ? -80.346 -6.120 18.204 1.00 46.56 282 CYS A C 1
ATOM 1993 O O . CYS A 1 282 ? -81.185 -5.231 18.318 1.00 46.56 282 CYS A O 1
ATOM 1995 N N . SER A 1 283 ? -80.102 -6.703 17.030 1.00 48.41 283 SER A N 1
ATOM 1996 C CA . SER A 1 283 ? -80.764 -6.372 15.764 1.00 48.41 283 SER A CA 1
ATOM 1997 C C . SER A 1 283 ? -82.160 -6.986 15.636 1.00 48.41 283 SER A C 1
ATOM 1999 O O . SER A 1 283 ? -82.729 -6.993 14.549 1.00 48.41 283 SER A O 1
ATOM 2001 N N . ASN A 1 284 ? -82.738 -7.501 16.721 1.00 46.34 284 ASN A N 1
ATOM 2002 C CA . ASN A 1 284 ? -84.050 -8.142 16.707 1.00 46.34 284 ASN A CA 1
ATOM 2003 C C . ASN A 1 284 ? -84.981 -7.735 17.862 1.00 46.34 284 ASN A C 1
ATOM 2005 O O . ASN A 1 284 ? -85.955 -8.442 18.118 1.00 46.34 284 ASN A O 1
ATOM 2009 N N . CYS A 1 285 ? -84.808 -6.551 18.465 1.00 41.34 285 CYS A N 1
ATOM 2010 C CA . CYS A 1 285 ? -85.938 -5.891 19.138 1.00 41.34 285 CYS A CA 1
ATOM 2011 C C . CYS A 1 285 ? -86.912 -5.331 18.084 1.00 41.34 285 CYS A C 1
ATOM 2013 O O . CYS A 1 285 ? -86.979 -4.134 17.810 1.00 41.34 285 CYS A O 1
ATOM 2015 N N . ASN A 1 286 ? -87.643 -6.250 17.455 1.00 42.81 286 ASN A N 1
ATOM 2016 C CA . ASN A 1 286 ? -88.758 -5.992 16.559 1.00 42.81 286 ASN A CA 1
ATOM 2017 C C . ASN A 1 286 ? -89.909 -5.351 17.361 1.00 42.81 286 ASN A C 1
ATOM 2019 O O . ASN A 1 286 ? -90.672 -6.030 18.039 1.00 42.81 286 ASN A O 1
ATOM 2023 N N . THR A 1 287 ? -89.978 -4.022 17.305 1.00 47.69 287 THR A N 1
ATOM 2024 C CA . THR A 1 287 ? -91.210 -3.223 17.196 1.00 47.69 287 THR A CA 1
ATOM 2025 C C . THR A 1 287 ? -92.393 -3.558 18.119 1.00 47.69 287 THR A C 1
ATOM 2027 O O . THR A 1 287 ? -93.505 -3.655 17.622 1.00 47.69 287 THR A O 1
ATOM 2030 N N . LEU A 1 288 ? -92.214 -3.664 19.447 1.00 43.44 288 LEU A N 1
ATOM 2031 C CA . LEU A 1 288 ? -93.354 -3.629 20.397 1.00 43.44 288 LEU A CA 1
ATOM 2032 C C . LEU A 1 288 ? -93.015 -3.226 21.854 1.00 43.44 288 LEU A C 1
ATOM 2034 O O . LEU A 1 288 ? -93.744 -3.575 22.773 1.00 43.44 288 LEU A O 1
ATOM 2038 N N . CYS A 1 289 ? -91.971 -2.421 22.079 1.00 41.69 289 CYS A N 1
ATOM 2039 C CA . CYS A 1 289 ? -91.817 -1.672 23.336 1.00 41.69 289 CYS A CA 1
ATOM 2040 C C . CYS A 1 289 ? -91.679 -0.183 23.024 1.00 41.69 289 CYS A C 1
ATOM 2042 O O . CYS A 1 289 ? -90.589 0.337 22.799 1.00 41.69 289 CYS A O 1
ATOM 2044 N N . ALA A 1 290 ? -92.817 0.505 22.974 1.00 44.56 290 ALA A N 1
ATOM 2045 C CA . ALA A 1 290 ? -92.861 1.956 22.971 1.00 44.56 290 ALA A CA 1
ATOM 2046 C C . ALA A 1 290 ? -92.532 2.468 24.383 1.00 44.56 290 ALA A C 1
ATOM 2048 O O . ALA A 1 290 ? -93.427 2.688 25.193 1.00 44.56 290 ALA A O 1
ATOM 2049 N N . CYS A 1 291 ? -91.249 2.670 24.680 1.00 38.84 291 CYS A N 1
ATOM 2050 C CA . CYS A 1 291 ? -90.818 3.431 25.853 1.00 38.84 291 CYS A CA 1
ATOM 2051 C C . CYS A 1 291 ? -90.737 4.914 25.461 1.00 38.84 291 CYS A C 1
ATOM 2053 O O . CYS A 1 291 ? -89.667 5.454 25.183 1.00 38.84 291 CYS A O 1
ATOM 2055 N N . GLY A 1 292 ? -91.893 5.568 25.353 1.00 46.91 292 GLY A N 1
ATOM 2056 C CA . GLY A 1 292 ? -91.965 7.022 25.251 1.00 46.91 292 GLY A CA 1
ATOM 2057 C C . GLY A 1 292 ? -91.796 7.644 26.634 1.00 46.91 292 GLY A C 1
ATOM 2058 O O . GLY A 1 292 ? -92.770 7.730 27.371 1.00 46.91 292 GLY A O 1
ATOM 2059 N N . GLY A 1 293 ? -90.583 8.081 26.979 1.00 45.62 293 GLY A N 1
ATOM 2060 C CA . GLY A 1 293 ? -90.333 8.892 28.178 1.00 45.62 293 GLY A CA 1
ATOM 2061 C C . GLY A 1 293 ? -89.044 8.539 28.919 1.00 45.62 293 GLY A C 1
ATOM 2062 O O . GLY A 1 293 ? -88.968 7.493 29.533 1.00 45.62 293 GLY A O 1
ATOM 2063 N N . THR A 1 294 ? -88.074 9.461 28.884 1.00 44.59 294 THR A N 1
ATOM 2064 C CA . THR A 1 294 ? -86.869 9.626 29.739 1.00 44.59 294 THR A CA 1
ATOM 2065 C C . THR A 1 294 ? -85.904 8.439 30.018 1.00 44.59 294 THR A C 1
ATOM 2067 O O . THR A 1 294 ? -86.306 7.288 30.109 1.00 44.59 294 THR A O 1
ATOM 2070 N N . PRO A 1 295 ? -84.585 8.688 30.206 1.00 47.41 295 PRO A N 1
ATOM 2071 C CA . PRO A 1 295 ? -83.532 7.659 30.103 1.00 47.41 295 PRO A CA 1
ATOM 2072 C C . PRO A 1 295 ? -83.370 6.679 31.284 1.00 47.41 295 PRO A C 1
ATOM 2074 O O . PRO A 1 295 ? -82.347 6.002 31.349 1.00 47.41 295 PRO A O 1
ATOM 2077 N N . LEU A 1 296 ? -84.309 6.599 32.231 1.00 51.84 296 LEU A N 1
ATOM 2078 C CA . LEU A 1 296 ? -84.130 5.820 33.471 1.00 51.84 296 LEU A CA 1
ATOM 2079 C C . LEU A 1 296 ? -84.872 4.470 33.509 1.00 51.84 296 LEU A C 1
ATOM 2081 O O . LEU A 1 296 ? -84.578 3.665 34.387 1.00 51.84 296 LEU A O 1
ATOM 2085 N N . ASP A 1 297 ? -85.726 4.159 32.526 1.00 43.31 297 ASP A N 1
ATOM 2086 C CA . ASP A 1 297 ? -86.634 2.996 32.601 1.00 43.31 297 ASP A CA 1
ATOM 2087 C C . ASP A 1 297 ? -86.266 1.780 31.719 1.00 43.31 297 ASP A C 1
ATOM 2089 O O . ASP A 1 297 ? -87.031 0.822 31.628 1.00 43.31 297 ASP A O 1
ATOM 2093 N N . CYS A 1 298 ? -85.075 1.729 31.110 1.00 47.50 298 CYS A N 1
ATOM 2094 C CA . CYS A 1 298 ? -84.644 0.565 30.304 1.00 47.50 298 CYS A CA 1
ATOM 2095 C C . CYS A 1 298 ? -83.789 -0.475 31.056 1.00 47.50 298 CYS A C 1
ATOM 2097 O O . CYS A 1 298 ? -83.219 -1.363 30.426 1.00 47.50 298 CYS A O 1
ATOM 2099 N N . TYR A 1 299 ? -83.700 -0.421 32.390 1.00 44.72 299 TYR A N 1
ATOM 2100 C CA . TYR A 1 299 ? -82.861 -1.352 33.166 1.00 44.72 299 TYR A CA 1
ATOM 2101 C C . TYR A 1 299 ? -83.482 -2.739 33.416 1.00 44.72 299 TYR A C 1
ATOM 2103 O O . TYR A 1 299 ? -82.871 -3.559 34.093 1.00 44.72 299 TYR A O 1
ATOM 2111 N N . ASN A 1 300 ? -84.671 -3.027 32.871 1.00 46.91 300 ASN A N 1
ATOM 2112 C CA . ASN A 1 300 ? -85.385 -4.281 33.146 1.00 46.91 300 ASN A CA 1
ATOM 2113 C C . ASN A 1 300 ? -85.770 -5.099 31.897 1.00 46.91 300 ASN A C 1
ATOM 2115 O O . ASN A 1 300 ? -86.724 -5.878 31.925 1.00 46.91 300 ASN A O 1
ATOM 2119 N N . CYS A 1 301 ? -85.015 -4.974 30.800 1.00 42.62 301 CYS A N 1
ATOM 2120 C CA . CYS A 1 301 ? -85.065 -5.961 29.716 1.00 42.62 301 CYS A CA 1
ATOM 2121 C C . CYS A 1 301 ? -84.256 -7.202 30.116 1.00 42.62 301 CYS A C 1
ATOM 2123 O O . CYS A 1 301 ? -83.055 -7.306 29.881 1.00 42.62 301 CYS A O 1
ATOM 2125 N N . ASN A 1 302 ? -84.942 -8.140 30.761 1.00 45.31 302 ASN A N 1
ATOM 2126 C CA . ASN A 1 302 ? -84.394 -9.409 31.212 1.00 45.31 302 ASN A CA 1
ATOM 2127 C C . ASN A 1 302 ? -84.198 -10.359 30.008 1.00 45.31 302 ASN A C 1
ATOM 2129 O O . ASN A 1 302 ? -85.038 -11.215 29.736 1.00 45.31 302 ASN A O 1
ATOM 2133 N N . CYS A 1 303 ? -83.096 -10.212 29.266 1.00 45.25 303 CYS A N 1
ATOM 2134 C CA . CYS A 1 303 ? -82.700 -11.118 28.175 1.00 45.25 303 CYS A CA 1
ATOM 2135 C C . CYS A 1 303 ? -82.048 -12.418 28.692 1.00 45.25 303 CYS A C 1
ATOM 2137 O O . CYS A 1 303 ? -81.027 -12.870 28.176 1.00 45.25 303 CYS A O 1
ATOM 2139 N N . TYR A 1 304 ? -82.642 -13.059 29.703 1.00 41.31 304 TYR A N 1
ATOM 2140 C CA . TYR A 1 304 ? -82.279 -14.423 30.092 1.00 41.31 304 TYR A CA 1
ATOM 2141 C C . TYR A 1 304 ? -82.906 -15.411 29.103 1.00 41.31 304 TYR A C 1
ATOM 2143 O O . TYR A 1 304 ? -84.014 -15.894 29.338 1.00 41.31 304 TYR A O 1
ATOM 2151 N N . ARG A 1 305 ? -82.212 -15.671 27.984 1.00 47.22 305 ARG A N 1
ATOM 2152 C CA . ARG A 1 305 ? -82.187 -16.942 27.221 1.00 47.22 305 ARG A CA 1
ATOM 2153 C C . ARG A 1 305 ? -81.470 -16.747 25.880 1.00 47.22 305 ARG A C 1
ATOM 2155 O O . ARG A 1 305 ? -82.105 -16.614 24.840 1.00 47.22 305 ARG A O 1
ATOM 2162 N N . CYS A 1 306 ? -80.144 -16.826 25.910 1.00 38.75 306 CYS A N 1
ATOM 2163 C CA . CYS A 1 306 ? -79.393 -17.429 24.814 1.00 38.75 306 CYS A CA 1
ATOM 2164 C C . CYS A 1 306 ? -78.682 -18.645 25.402 1.00 38.75 306 CYS A C 1
ATOM 2166 O O . CYS A 1 306 ? -77.860 -18.532 26.306 1.00 38.75 306 CYS A O 1
ATOM 2168 N N . SER A 1 307 ? -79.131 -19.810 24.966 1.00 43.12 307 SER A N 1
ATOM 2169 C CA . SER A 1 307 ? -78.715 -21.121 25.433 1.00 43.12 307 SER A CA 1
ATOM 2170 C C . SER A 1 307 ? -77.442 -21.559 24.706 1.00 43.12 307 SER A C 1
ATOM 2172 O O . SER A 1 307 ? -77.445 -21.569 23.479 1.00 43.12 307 SER A O 1
ATOM 2174 N N . GLY A 1 308 ? -76.437 -22.019 25.460 1.00 37.91 308 GLY A N 1
ATOM 2175 C CA . GLY A 1 308 ? -75.445 -23.008 25.015 1.00 37.91 308 GLY A CA 1
ATOM 2176 C C . GLY A 1 308 ? -74.045 -22.493 24.659 1.00 37.91 308 GLY A C 1
ATOM 2177 O O . GLY A 1 308 ? -73.899 -21.750 23.695 1.00 37.91 308 GLY A O 1
ATOM 2178 N N . GLY A 1 309 ? -73.036 -23.008 25.378 1.00 38.34 309 GLY A N 1
ATOM 2179 C CA . GLY A 1 309 ? -71.672 -23.205 24.868 1.00 38.34 309 GLY A CA 1
ATOM 2180 C C . GLY A 1 309 ? -70.548 -22.556 25.681 1.00 38.34 309 GLY A C 1
ATOM 2181 O O . GLY A 1 309 ? -70.169 -21.440 25.352 1.00 38.34 309 GLY A O 1
ATOM 2182 N N . ASP A 1 310 ? -70.072 -23.285 26.698 1.00 43.84 310 ASP A N 1
ATOM 2183 C CA . ASP A 1 310 ? -68.672 -23.540 27.115 1.00 43.84 310 ASP A CA 1
ATOM 2184 C C . ASP A 1 310 ? -67.688 -22.335 27.209 1.00 43.84 310 ASP A C 1
ATOM 2186 O O . ASP A 1 310 ? -67.415 -21.647 26.231 1.00 43.84 310 ASP A O 1
ATOM 2190 N N . ASP A 1 311 ? -67.184 -21.909 28.375 1.00 58.03 311 ASP A N 1
ATOM 2191 C CA . ASP A 1 311 ? -66.331 -22.580 29.385 1.00 58.03 311 ASP A CA 1
ATOM 2192 C C . ASP A 1 311 ? -64.810 -22.586 29.100 1.00 58.03 311 ASP A C 1
ATOM 2194 O O . ASP A 1 311 ? -64.094 -23.259 29.826 1.00 58.03 311 ASP A O 1
ATOM 2198 N N . ASP A 1 312 ? -64.258 -21.778 28.183 1.00 51.03 312 ASP A N 1
ATOM 2199 C CA . ASP A 1 312 ? -62.793 -21.763 27.955 1.00 51.03 312 ASP A CA 1
ATOM 2200 C C . ASP A 1 312 ? -62.150 -20.374 28.168 1.00 51.03 312 ASP A C 1
ATOM 2202 O O . ASP A 1 312 ? -61.835 -19.649 27.224 1.00 51.03 312 ASP A O 1
ATOM 2206 N N . PHE A 1 313 ? -61.899 -19.997 29.426 1.00 46.53 313 PHE A N 1
ATOM 2207 C CA . PHE A 1 313 ? -60.865 -19.004 29.757 1.00 46.53 313 PHE A CA 1
ATOM 2208 C C . PHE A 1 313 ? -59.619 -19.742 30.253 1.00 46.53 313 PHE A C 1
ATOM 2210 O O . PHE A 1 313 ? -59.509 -20.060 31.437 1.00 46.53 313 PHE A O 1
ATOM 2217 N N . GLY A 1 314 ? -58.676 -19.998 29.344 1.00 41.81 314 GLY A N 1
ATOM 2218 C CA . GLY A 1 314 ? -57.344 -20.475 29.705 1.00 41.81 314 GLY A CA 1
ATOM 2219 C C . GLY A 1 314 ? -56.569 -21.122 28.563 1.00 41.81 314 GLY A C 1
ATOM 2220 O O . GLY A 1 314 ? -56.477 -22.340 28.532 1.00 41.81 314 GLY A O 1
ATOM 2221 N N . ASP A 1 315 ? -55.986 -20.313 27.677 1.00 43.25 315 ASP A N 1
ATOM 2222 C CA . ASP A 1 315 ? -54.600 -20.488 27.214 1.00 43.25 315 ASP A CA 1
ATOM 2223 C C . ASP A 1 315 ? -54.130 -19.209 26.493 1.00 43.25 315 ASP A C 1
ATOM 2225 O O . ASP A 1 315 ? -54.975 -18.447 26.012 1.00 43.25 315 ASP A O 1
ATOM 2229 N N . TRP A 1 316 ? -52.807 -19.041 26.406 1.00 43.31 316 TRP A N 1
ATOM 2230 C CA . TRP A 1 316 ? -51.980 -17.880 26.004 1.00 43.31 316 TRP A CA 1
ATOM 2231 C C . TRP A 1 316 ? -51.534 -16.951 27.141 1.00 43.31 316 TRP A C 1
ATOM 2233 O O . TRP A 1 316 ? -52.288 -16.033 27.534 1.00 43.31 316 TRP A O 1
#

Organism: NCBI:txid2758565

Foldseek 3Di:
DVVVVVVVVVVVVVVVVVVVVVVPQDPDPPDPVSVVSVVVVVVVVLVVVLQVVLVVVVWHQQQPDPQADPSRTHNDDDDPDDDDDPPDDDDDPDDDDDPDDDDPDDDDDDPDDDDDPPDDDDDPDDDDPDDDDDDPDDDDQQRDDDPPDRQHGADDDDDQWDFDDPPPHTDTDRVPPPVDDPQDDPPAAEPDADPQFDWDDPPRHIDGDHHDPPDDQPPDQDDAPDQWDFDDPPPHTDTDHDPDPVDDQDADEPDADPQFPWDDPSRHIDGHHHPDPDPPPPPPPPDDDPPPDDDPPPPPPPPPDDDDDDDDDDDD

Secondary structure (DSSP, 8-state):
-HHHHHHHHHHHHHHHHHHHHHTT-----SSHHHHHHHHHHHHHHHHHHHHHHHHHTT-EE-TTSTT--TTSEES----SS----SS----TT----SS-----SS----SS----TT----SS----SSS-----SPPPTTS---SSS---------TTEEEEE-SSSEEEEES---SS---------B----TTEEEEE-SS-EEEEEE---SSSSS-PPPPPTTEEEEE-SSSEEEEE----S------B----TT-EEEE-SS-EEEEEPPPS-PPP-TT--S-----S-TTS-TT----------------

pLDDT: mean 70.94, std 17.3, range [37.91, 95.44]

Radius of gyration: 53.5 Å; chains: 1; bounding box: 132×43×137 Å